Protein AF-A0A9Q0MLJ5-F1 (afdb_monomer)

InterPro domains:
  IPR002893 Zinc finger, MYND-type [PF01753] (24-61)
  IPR046341 SET domain superfamily [G3DSA:2.170.270.10] (2-22)
  IPR052097 SET and MYND domain-containing protein [PTHR46165] (1-197)

pLDDT: mean 87.83, std 10.35, range [29.62, 96.88]

Organism: NCBI:txid35572

Sequence (209 aa):
TVLAFEEPYVFVLANYLTWDTTHCHFCSEKISGGVPCTGCSFAMYCDEKCRYEAATNHSFEHNMLPYHHCHESAIKDLISLRIIIKAGPQFLFNLFQRQKHLIDGNATSDIFFNPNEDTIFGLNESGVYDSKSYLPIYHLISHARQIPLKEAVSNVFRAVVLTCLLRETSKFFDSLKAQYSSDYPQDEFEDFMVSLISKNNLKNESGIT

Radius of gyration: 18.09 Å; Cα contacts (8 Å, |Δi|>4): 236; chains: 1; bounding box: 46×43×48 Å

Foldseek 3Di:
DDPDDADALDDADPCLLVQPPQAARQPRDGDPHFDDAPLARRGTHNDPVSNVVCCQQCQLCRQVSVVCNVDVDDVLLVRLSSLVSLCALVNLVVVLVVVVCVVVVVDPADLQPHHDPPDDFQADPVRDHDNNHCRNVSRQDFPVVPDDPVVLVVLLVSLLVSLVCSVPPGCRVVVVCVVCPPPPPPVSSSVSSSVSSSVSSRNPPPPDD

Structure (mmCIF, N/CA/C/O backbone):
data_AF-A0A9Q0MLJ5-F1
#
_entry.id   AF-A0A9Q0MLJ5-F1
#
loop_
_atom_site.group_PDB
_atom_site.id
_atom_site.type_symbol
_atom_site.label_atom_id
_atom_site.label_alt_id
_atom_site.label_comp_id
_atom_site.label_asym_id
_atom_site.label_entity_id
_atom_site.label_seq_id
_atom_site.pdbx_PDB_ins_code
_atom_site.Cartn_x
_atom_site.Cartn_y
_atom_site.Cartn_z
_atom_site.occupancy
_atom_site.B_iso_or_equiv
_atom_site.auth_seq_id
_atom_site.auth_comp_id
_atom_site.auth_asym_id
_atom_site.auth_atom_id
_atom_site.pdbx_PDB_model_num
ATOM 1 N N . THR A 1 1 ? -17.348 -28.341 -6.152 1.00 85.56 1 THR A N 1
ATOM 2 C CA . THR A 1 1 ? -15.885 -28.416 -6.324 1.00 85.56 1 THR A CA 1
ATOM 3 C C . THR A 1 1 ? -15.319 -27.027 -6.193 1.00 85.56 1 THR A C 1
ATOM 5 O O . THR A 1 1 ? -15.825 -26.137 -6.862 1.00 85.56 1 THR A O 1
ATOM 8 N N . VAL A 1 2 ? -14.346 -26.823 -5.305 1.00 87.75 2 VAL A N 1
ATOM 9 C CA . VAL A 1 2 ? -13.608 -25.553 -5.228 1.00 87.75 2 VAL A CA 1
ATOM 10 C C . VAL A 1 2 ? -12.627 -25.521 -6.399 1.00 87.75 2 VAL A C 1
ATOM 12 O O . VAL A 1 2 ? -11.877 -26.478 -6.572 1.00 87.75 2 VAL A O 1
ATOM 15 N N . LEU A 1 3 ? -12.693 -24.475 -7.229 1.00 91.25 3 LEU A N 1
ATOM 16 C CA . LEU A 1 3 ? -11.854 -24.330 -8.428 1.00 91.25 3 LEU A CA 1
ATOM 17 C C . LEU A 1 3 ? -10.533 -23.612 -8.127 1.00 91.25 3 LEU A C 1
ATOM 19 O O . LEU A 1 3 ? -9.504 -23.966 -8.691 1.00 91.25 3 LEU A O 1
ATOM 23 N N . ALA A 1 4 ? -10.568 -22.632 -7.225 1.00 86.94 4 ALA A N 1
ATOM 24 C CA . ALA A 1 4 ? -9.410 -21.899 -6.734 1.00 86.94 4 ALA A CA 1
ATOM 25 C C . ALA A 1 4 ? -9.708 -21.353 -5.329 1.00 86.94 4 ALA A C 1
ATOM 27 O O . ALA A 1 4 ? -10.866 -21.089 -4.994 1.00 86.94 4 ALA A O 1
ATOM 28 N N . PHE A 1 5 ? -8.663 -21.197 -4.522 1.00 89.62 5 PHE A N 1
ATOM 29 C CA . PHE A 1 5 ? -8.691 -20.519 -3.230 1.00 89.62 5 PHE A CA 1
ATOM 30 C C . PHE A 1 5 ? -7.486 -19.585 -3.175 1.00 89.62 5 PHE A C 1
ATOM 32 O O . PHE A 1 5 ? -6.376 -20.008 -3.496 1.00 89.62 5 PHE A O 1
ATOM 39 N N . GLU A 1 6 ? -7.709 -18.336 -2.783 1.00 89.50 6 GLU A N 1
ATOM 40 C CA . GLU A 1 6 ? -6.671 -17.313 -2.728 1.00 89.50 6 GLU A CA 1
ATOM 41 C C . GLU A 1 6 ? -6.822 -16.492 -1.446 1.00 89.50 6 GLU A C 1
ATOM 43 O O . GLU A 1 6 ? -7.919 -16.052 -1.100 1.00 89.50 6 GLU A O 1
ATOM 48 N N . GLU A 1 7 ? -5.711 -16.292 -0.739 1.00 89.62 7 GLU A N 1
ATOM 49 C CA . GLU A 1 7 ? -5.643 -15.336 0.365 1.00 89.62 7 GLU A CA 1
ATOM 50 C C . GLU A 1 7 ? -5.460 -13.921 -0.195 1.00 89.62 7 GLU A C 1
ATOM 52 O O . GLU A 1 7 ? -4.610 -13.727 -1.069 1.00 89.62 7 GLU A O 1
ATOM 57 N N . PRO A 1 8 ? -6.191 -12.915 0.317 1.00 91.44 8 PRO A N 1
ATOM 58 C CA . PRO A 1 8 ? -6.070 -11.557 -0.186 1.00 91.44 8 PRO A CA 1
ATOM 59 C C . PRO A 1 8 ? -4.659 -11.012 0.051 1.00 91.44 8 PRO A C 1
ATOM 61 O O . PRO A 1 8 ? -4.127 -11.084 1.164 1.00 91.44 8 PRO A O 1
ATOM 64 N N . TYR A 1 9 ? -4.075 -10.382 -0.975 1.00 93.00 9 TYR A N 1
ATOM 65 C CA . TYR A 1 9 ? -2.802 -9.682 -0.805 1.00 93.00 9 TYR A CA 1
ATOM 66 C C . TYR A 1 9 ? -2.925 -8.610 0.279 1.00 93.00 9 TYR A C 1
ATOM 68 O O . TYR A 1 9 ? -2.114 -8.567 1.195 1.00 93.00 9 TYR A O 1
ATOM 76 N N . VAL A 1 10 ? -3.978 -7.798 0.264 1.00 92.62 10 VAL A N 1
ATOM 77 C CA . VAL A 1 10 ? -4.336 -6.923 1.387 1.00 92.62 10 VAL A CA 1
ATOM 78 C C . VAL A 1 10 ? -5.842 -6.917 1.576 1.00 92.62 10 VAL A C 1
ATOM 80 O O . VAL A 1 10 ? -6.592 -7.175 0.638 1.00 92.62 10 VAL A O 1
ATOM 83 N N . PHE A 1 11 ? -6.288 -6.563 2.775 1.00 90.50 11 PHE A N 1
ATOM 84 C CA . PHE A 1 11 ? -7.690 -6.286 3.044 1.00 90.50 11 PHE A CA 1
ATOM 85 C C . PHE A 1 11 ? -7.817 -5.088 3.995 1.00 90.50 11 PHE A C 1
ATOM 87 O O . PHE A 1 11 ? -6.876 -4.698 4.699 1.00 90.50 11 PHE A O 1
ATOM 94 N N . VAL A 1 12 ? -9.000 -4.484 3.996 1.00 89.00 12 VAL A N 1
ATOM 95 C CA . VAL A 1 12 ? -9.388 -3.385 4.881 1.00 89.00 12 VAL A CA 1
ATOM 96 C C . VAL A 1 12 ? -10.810 -3.667 5.344 1.00 89.00 12 VAL A C 1
ATOM 98 O O . VAL A 1 12 ? -11.660 -4.026 4.531 1.00 89.00 12 VAL A O 1
ATOM 101 N N . LEU A 1 13 ? -11.075 -3.519 6.642 1.00 89.00 13 LEU A N 1
ATOM 102 C CA . LEU A 1 13 ? -12.435 -3.624 7.162 1.00 89.00 13 LEU A CA 1
ATOM 103 C C . LEU A 1 13 ? -13.260 -2.433 6.667 1.00 89.00 13 LEU A C 1
ATOM 105 O O . LEU A 1 13 ? -12.792 -1.297 6.706 1.00 89.00 13 LEU A O 1
ATOM 109 N N . ALA A 1 14 ? -14.498 -2.671 6.236 1.00 83.81 14 ALA A N 1
ATOM 110 C CA . ALA A 1 14 ? -15.350 -1.610 5.691 1.00 83.81 14 ALA A CA 1
ATOM 111 C C . ALA A 1 14 ? -15.537 -0.440 6.677 1.00 83.81 14 ALA A C 1
ATOM 113 O O . ALA A 1 14 ? -15.518 0.721 6.281 1.00 83.81 14 ALA A O 1
ATOM 114 N N . ASN A 1 15 ? -15.630 -0.754 7.971 1.00 80.75 15 ASN A N 1
ATOM 115 C CA . ASN A 1 15 ? -15.800 0.217 9.051 1.00 80.75 15 ASN A CA 1
ATOM 116 C C . ASN A 1 15 ? -14.476 0.618 9.716 1.00 80.75 15 ASN A C 1
ATOM 118 O O . ASN A 1 15 ? -14.461 1.110 10.842 1.00 80.75 15 ASN A O 1
ATOM 122 N N . TYR A 1 16 ? -13.338 0.397 9.054 1.00 79.62 16 TYR A N 1
ATOM 123 C CA . TYR A 1 16 ? -12.039 0.640 9.675 1.00 79.62 16 TYR A CA 1
ATOM 124 C C . TYR A 1 16 ? -11.866 2.093 10.129 1.00 79.62 16 TYR A C 1
ATOM 126 O O . TYR A 1 16 ? -11.435 2.367 11.247 1.00 79.62 16 TYR A O 1
ATOM 134 N N . LEU A 1 17 ? -12.282 3.033 9.281 1.00 78.44 17 LEU A N 1
ATOM 135 C CA . LEU A 1 17 ? -12.219 4.464 9.569 1.00 78.44 17 LEU A CA 1
ATOM 136 C C . LEU A 1 17 ? -13.375 4.944 10.458 1.00 78.44 17 LEU A C 1
ATOM 138 O O . LEU A 1 17 ? -13.408 6.112 10.819 1.00 78.44 17 LEU A O 1
ATOM 142 N N . THR A 1 18 ? -14.304 4.068 10.842 1.00 79.75 18 THR A N 1
ATOM 143 C CA . THR A 1 18 ? -15.424 4.364 11.750 1.00 79.75 18 THR A CA 1
ATOM 144 C C . THR A 1 18 ? -15.334 3.562 13.052 1.00 79.75 18 THR A C 1
ATOM 146 O O . THR A 1 18 ? -16.345 3.346 13.717 1.00 79.75 18 THR A O 1
ATOM 149 N N . TRP A 1 19 ? -14.111 3.172 13.437 1.00 76.75 19 TRP A N 1
ATOM 150 C CA . TRP A 1 19 ? -13.795 2.399 14.643 1.00 76.75 19 TRP A CA 1
ATOM 151 C C . TRP A 1 19 ? -14.474 1.027 14.693 1.00 76.75 19 TRP A C 1
ATOM 153 O O . TRP A 1 19 ? -15.205 0.708 15.636 1.00 76.75 19 TRP A O 1
ATOM 163 N N . ASP A 1 20 ? -14.196 0.176 13.703 1.00 83.69 20 ASP A N 1
ATOM 164 C CA . ASP A 1 20 ? -14.528 -1.244 13.821 1.00 83.69 20 ASP A CA 1
ATOM 165 C C . ASP A 1 20 ? -13.852 -1.825 15.076 1.00 83.69 20 ASP A C 1
ATOM 167 O O . ASP A 1 20 ? -12.639 -1.776 15.246 1.00 83.69 20 ASP A O 1
ATOM 171 N N . THR A 1 21 ? -14.655 -2.354 15.990 1.00 87.88 21 THR A N 1
ATOM 172 C CA . THR A 1 21 ? -14.194 -3.052 17.203 1.00 87.88 21 THR A CA 1
ATOM 173 C C . THR A 1 21 ? -14.690 -4.496 17.238 1.00 87.88 21 THR A C 1
ATOM 175 O O . THR A 1 21 ? -14.508 -5.206 18.223 1.00 87.88 21 THR A O 1
ATOM 178 N N . THR A 1 22 ? -15.321 -4.933 16.149 1.00 92.50 22 THR A N 1
ATOM 179 C CA . THR A 1 22 ? -16.007 -6.219 16.014 1.00 92.50 22 THR A CA 1
ATOM 180 C C . THR A 1 22 ? -15.194 -7.245 15.241 1.00 92.50 22 THR A C 1
ATOM 182 O O . THR A 1 22 ? -15.494 -8.435 15.338 1.00 92.50 22 THR A O 1
ATOM 185 N N . HIS A 1 23 ? -14.154 -6.817 14.517 1.00 95.06 23 HIS A N 1
ATOM 186 C CA . HIS A 1 23 ? -13.243 -7.704 13.797 1.00 95.06 23 HIS A CA 1
ATOM 187 C C . HIS A 1 23 ? -11.771 -7.410 14.106 1.00 95.06 23 HIS A C 1
ATOM 189 O O . HIS A 1 23 ? -11.365 -6.283 14.398 1.00 95.06 23 HIS A O 1
ATOM 195 N N . CYS A 1 24 ? -10.949 -8.450 14.009 1.00 95.06 24 CYS A N 1
ATOM 196 C CA . CYS A 1 24 ? -9.503 -8.336 14.069 1.00 95.06 24 CYS A CA 1
ATOM 197 C C . CYS A 1 24 ? -8.971 -7.627 12.816 1.00 95.06 24 CYS A C 1
ATOM 199 O O . CYS A 1 24 ? -9.237 -8.037 11.689 1.00 95.06 24 CYS A O 1
ATOM 201 N N . HIS A 1 25 ? -8.130 -6.615 13.004 1.00 93.19 25 HIS A N 1
ATOM 202 C CA . HIS A 1 25 ? -7.564 -5.815 11.914 1.00 93.19 25 HIS A CA 1
ATOM 203 C C . HIS A 1 25 ? -6.434 -6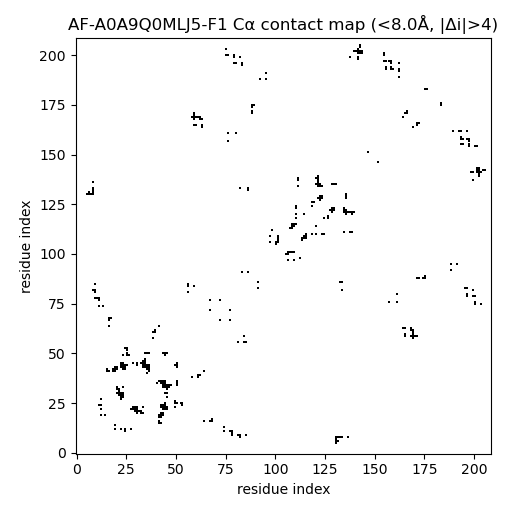.514 11.151 1.00 93.19 25 HIS A C 1
ATOM 205 O O . HIS A 1 25 ? -5.929 -5.968 10.172 1.00 93.19 25 HIS A O 1
ATOM 211 N N . PHE A 1 26 ? -6.050 -7.713 11.594 1.00 94.12 26 PHE A N 1
ATOM 212 C CA . PHE A 1 26 ? -5.019 -8.536 10.972 1.00 94.12 26 PHE A CA 1
ATOM 213 C C . PHE A 1 26 ? -5.561 -9.796 10.286 1.00 94.12 26 PHE A C 1
ATOM 215 O O . PHE A 1 26 ? -5.125 -10.106 9.183 1.00 94.12 26 PHE A O 1
ATOM 222 N N . CYS A 1 27 ? -6.531 -10.495 10.884 1.00 93.50 27 CYS A N 1
ATOM 223 C CA . CYS A 1 27 ? -7.096 -11.726 10.311 1.00 93.50 27 CYS A CA 1
ATOM 224 C C . CYS A 1 27 ? -8.570 -11.611 9.889 1.00 93.50 27 CYS A C 1
ATOM 226 O O . CYS A 1 27 ? -9.115 -12.563 9.344 1.00 93.50 27 CYS A O 1
ATOM 228 N N . SER A 1 28 ? -9.226 -10.468 10.124 1.00 93.62 28 SER A N 1
ATOM 229 C CA . SER A 1 28 ? -10.664 -10.241 9.879 1.00 93.62 28 SER A CA 1
ATOM 230 C C . SER A 1 28 ? -11.636 -11.118 10.674 1.00 93.62 28 SER A C 1
ATOM 232 O O . SER A 1 28 ? -12.845 -10.997 10.485 1.00 93.62 28 SER A O 1
ATOM 234 N N . GLU A 1 29 ? -11.169 -11.986 11.574 1.00 94.69 29 GLU A N 1
ATOM 235 C CA . GLU A 1 29 ? -12.073 -12.778 12.408 1.00 94.69 29 GLU A CA 1
ATOM 236 C C . GLU A 1 29 ? -12.870 -11.896 13.369 1.00 94.69 29 GLU A C 1
ATOM 238 O O . GLU A 1 29 ? -12.383 -10.870 13.851 1.00 94.69 29 GLU A O 1
ATOM 243 N N . LYS A 1 30 ? -14.105 -12.311 13.662 1.00 95.06 30 LYS A N 1
ATOM 244 C CA . LYS A 1 30 ? -14.959 -11.635 14.640 1.00 95.06 30 LYS A CA 1
ATOM 245 C C . LYS A 1 30 ? -14.356 -11.733 16.034 1.00 95.06 30 LYS A C 1
ATOM 247 O O . LYS A 1 30 ? -13.918 -12.799 16.454 1.00 95.06 30 LYS A O 1
ATOM 252 N N . ILE A 1 31 ? -14.424 -10.636 16.772 1.00 94.75 31 ILE A N 1
ATOM 253 C CA . ILE A 1 31 ? -13.946 -10.534 18.147 1.00 94.75 31 ILE A CA 1
ATOM 254 C C . ILE A 1 31 ? -15.063 -10.005 19.050 1.00 94.75 31 ILE A C 1
ATOM 256 O O . ILE A 1 31 ? -15.884 -9.187 18.643 1.00 94.75 31 ILE A O 1
ATOM 260 N N . SER A 1 32 ? -15.108 -10.487 20.292 1.00 88.88 32 SER A N 1
ATOM 261 C CA . SER A 1 32 ? -16.009 -9.966 21.342 1.00 88.88 32 SER A CA 1
ATOM 262 C C . SER A 1 32 ? -15.282 -9.073 22.355 1.00 88.88 32 SER A C 1
ATOM 264 O O . SER A 1 32 ? -15.903 -8.462 23.217 1.00 88.88 32 SER A O 1
ATOM 266 N N . GLY A 1 33 ? -13.959 -9.010 22.236 1.00 87.00 33 GLY A N 1
ATOM 267 C CA . GLY A 1 33 ? -13.026 -8.205 23.007 1.00 87.00 33 GLY A CA 1
ATOM 268 C C . GLY A 1 33 ? -11.638 -8.477 22.439 1.00 87.00 33 GLY A C 1
ATOM 269 O O . GLY A 1 33 ? -11.322 -9.629 22.144 1.00 87.00 33 GLY A O 1
ATOM 270 N N . GLY A 1 34 ? -10.851 -7.431 22.209 1.00 92.50 34 GLY A N 1
ATOM 271 C CA . GLY A 1 34 ? -9.564 -7.550 21.533 1.00 92.50 34 GLY A CA 1
ATOM 272 C C . GLY A 1 34 ? -8.452 -6.784 22.228 1.00 92.50 34 GLY A C 1
ATOM 273 O O . GLY A 1 34 ? -8.679 -5.976 23.129 1.00 92.50 34 GLY A O 1
ATOM 274 N N . VAL A 1 35 ? -7.231 -7.043 21.780 1.00 95.50 35 VAL A N 1
ATOM 275 C CA . VAL A 1 35 ? -6.043 -6.308 22.201 1.00 95.50 35 VAL A CA 1
ATOM 276 C C . VAL A 1 35 ? -5.904 -5.077 21.298 1.00 95.50 35 VAL A C 1
ATOM 278 O O . VAL A 1 35 ? -5.816 -5.236 20.077 1.00 95.50 35 VAL A O 1
ATOM 281 N N . PRO A 1 36 ? -5.893 -3.845 21.840 1.00 94.94 36 PRO A N 1
ATOM 282 C CA . PRO A 1 36 ? -5.709 -2.649 21.030 1.00 94.94 36 PRO A CA 1
ATOM 283 C C . PRO A 1 36 ? -4.276 -2.546 20.504 1.00 94.94 36 PRO A C 1
ATOM 285 O O . PRO A 1 36 ? -3.316 -3.049 21.108 1.00 94.94 36 PRO A O 1
ATOM 288 N N . CYS A 1 37 ? -4.125 -1.828 19.393 1.00 94.56 37 CYS A N 1
ATOM 289 C CA . CYS A 1 37 ? -2.826 -1.312 18.991 1.00 94.56 37 CYS A CA 1
ATOM 290 C C . CYS A 1 37 ? -2.235 -0.426 20.099 1.00 94.56 37 CYS A C 1
ATOM 292 O O . CYS A 1 37 ? -2.942 0.345 20.744 1.00 94.56 37 CYS A O 1
ATOM 294 N N . THR A 1 38 ? -0.923 -0.508 20.313 1.00 93.25 38 THR A N 1
ATOM 295 C CA . THR A 1 38 ? -0.225 0.349 21.284 1.00 93.25 38 THR A CA 1
ATOM 296 C C . THR A 1 38 ? 0.133 1.725 20.724 1.00 93.25 38 THR A C 1
ATOM 298 O O . THR A 1 38 ? 0.459 2.621 21.496 1.00 93.25 38 THR A O 1
ATOM 301 N N . GLY A 1 39 ? 0.090 1.896 19.397 1.00 91.12 39 GLY A N 1
ATOM 302 C CA . GLY A 1 39 ? 0.478 3.129 18.708 1.00 91.12 39 GLY A CA 1
ATOM 303 C C . GLY A 1 39 ? -0.676 3.943 18.119 1.00 91.12 39 GLY A C 1
ATOM 304 O O . GLY A 1 39 ? -0.444 5.072 17.700 1.00 91.12 39 GLY A O 1
ATOM 305 N N . CYS A 1 40 ? -1.904 3.412 18.073 1.00 90.69 40 CYS A N 1
ATOM 306 C CA . CYS A 1 40 ? -3.077 4.154 17.604 1.00 90.69 40 CYS A CA 1
ATOM 307 C C . CYS A 1 40 ? -4.385 3.633 18.226 1.00 90.69 40 CYS A C 1
ATOM 309 O O . CYS A 1 40 ? -4.430 2.533 18.772 1.00 90.69 40 CYS A O 1
ATOM 311 N N . SER A 1 41 ? -5.466 4.407 18.102 1.00 88.50 41 SER A N 1
ATOM 312 C CA . SER A 1 41 ? -6.814 4.044 18.570 1.00 88.50 41 SER A CA 1
ATOM 313 C C . SER A 1 41 ? -7.691 3.363 17.508 1.00 88.50 41 SER A C 1
ATOM 315 O O . SER A 1 41 ? -8.850 3.061 17.779 1.00 88.50 41 SER A O 1
ATOM 317 N N . PHE A 1 42 ? -7.166 3.131 16.301 1.00 88.75 42 PHE A N 1
ATOM 318 C CA . PHE A 1 42 ? -7.950 2.684 15.141 1.00 88.75 42 PHE A CA 1
ATOM 319 C C . PHE A 1 42 ? -7.942 1.174 14.910 1.00 88.75 42 PHE A C 1
ATOM 321 O O . PHE A 1 42 ? -8.728 0.693 14.105 1.00 88.75 42 PHE A O 1
ATOM 328 N N . ALA A 1 43 ? -7.055 0.420 15.562 1.00 92.25 43 ALA A N 1
ATOM 329 C CA . ALA A 1 43 ? -6.909 -1.008 15.300 1.00 92.25 43 ALA A CA 1
ATOM 330 C C . ALA A 1 43 ? -7.041 -1.854 16.566 1.00 92.25 43 ALA A C 1
ATOM 332 O O . ALA A 1 43 ? -6.479 -1.549 17.622 1.00 92.25 43 ALA A O 1
ATOM 333 N N . MET A 1 44 ? -7.754 -2.965 16.405 1.00 94.94 44 MET A N 1
ATOM 334 C CA . MET A 1 44 ? -7.990 -3.984 17.417 1.00 94.94 44 MET A CA 1
ATOM 335 C C . MET A 1 44 ? -7.695 -5.377 16.862 1.00 94.94 44 MET A C 1
ATOM 337 O O . MET A 1 44 ? -8.012 -5.675 15.709 1.00 94.94 44 MET A O 1
ATOM 341 N N . TYR A 1 45 ? -7.102 -6.236 17.681 1.00 96.06 45 TYR A N 1
ATOM 342 C CA . TYR A 1 45 ? -6.649 -7.567 17.283 1.00 96.06 45 TYR A CA 1
ATOM 343 C C . TYR A 1 45 ? -7.264 -8.641 18.177 1.00 96.06 45 TYR A C 1
ATOM 345 O O . TYR A 1 45 ? -7.604 -8.363 19.325 1.00 96.06 45 TYR A O 1
ATOM 353 N N . CYS A 1 46 ? -7.407 -9.869 17.675 1.00 96.88 46 CYS A N 1
ATOM 354 C CA . CYS A 1 46 ? -7.916 -10.977 18.488 1.00 96.88 46 CYS A CA 1
ATOM 355 C C . CYS A 1 46 ? -6.955 -11.353 19.626 1.00 96.88 46 CYS A C 1
ATOM 357 O O . CYS A 1 46 ? -7.404 -11.725 20.705 1.00 96.88 46 CYS A O 1
ATOM 359 N N . ASP A 1 47 ? -5.645 -11.212 19.407 1.00 96.38 47 ASP A N 1
ATOM 360 C CA . ASP A 1 47 ? -4.606 -11.530 20.379 1.00 96.38 47 ASP A CA 1
ATOM 361 C C . ASP A 1 47 ? -3.302 -10.744 20.127 1.00 96.38 47 ASP A C 1
ATOM 363 O O . ASP A 1 47 ? -3.168 -9.952 19.187 1.00 96.38 47 ASP A O 1
ATOM 367 N N . GLU A 1 48 ? -2.324 -10.975 21.004 1.00 96.81 48 GLU A N 1
ATOM 368 C CA . GLU A 1 48 ? -0.980 -10.397 20.938 1.00 96.81 48 GLU A CA 1
ATOM 369 C C . GLU A 1 48 ? -0.194 -10.806 19.687 1.00 96.81 48 GLU A C 1
ATOM 371 O O . GLU A 1 48 ? 0.604 -10.020 19.173 1.00 96.81 48 GLU A O 1
ATOM 376 N N . LYS A 1 49 ? -0.436 -12.013 19.163 1.00 96.88 49 LYS A N 1
ATOM 377 C CA . LYS A 1 49 ? 0.237 -12.513 17.962 1.00 96.88 49 LYS A CA 1
ATOM 378 C C . LYS A 1 49 ? -0.201 -11.706 16.743 1.00 96.88 49 LYS A C 1
ATOM 380 O O . LYS A 1 49 ? 0.648 -11.173 16.036 1.00 96.88 49 LYS A O 1
ATOM 385 N N . CYS A 1 50 ? -1.507 -11.546 16.542 1.00 96.50 50 CYS A N 1
ATOM 386 C CA . CYS A 1 50 ? -2.058 -10.739 15.456 1.00 96.50 50 CYS A CA 1
ATOM 387 C C . CYS A 1 50 ? -1.621 -9.276 15.554 1.00 96.50 50 CYS A C 1
ATOM 389 O O . CYS A 1 50 ? -1.313 -8.659 14.536 1.00 96.50 50 CYS A O 1
ATOM 391 N N . ARG A 1 51 ? -1.538 -8.721 16.771 1.00 96.25 51 ARG A N 1
ATOM 392 C CA . ARG A 1 51 ? -1.001 -7.370 16.981 1.00 96.25 51 ARG A CA 1
ATOM 393 C C . ARG A 1 51 ? 0.460 -7.264 16.545 1.00 96.25 51 ARG A C 1
ATOM 395 O O . ARG A 1 51 ? 0.824 -6.299 15.877 1.00 96.25 51 ARG A O 1
ATOM 402 N N . TYR A 1 52 ? 1.289 -8.232 16.931 1.00 95.81 52 TYR A N 1
ATOM 403 C CA . TYR A 1 52 ? 2.707 -8.254 16.584 1.00 95.81 52 TY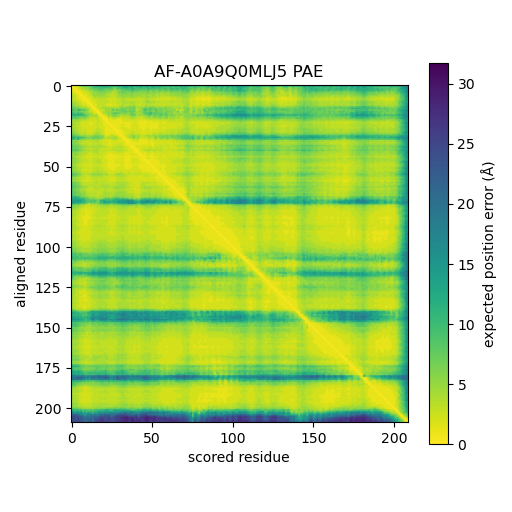R A CA 1
ATOM 404 C C . TYR A 1 52 ? 2.926 -8.428 15.076 1.00 95.81 52 TYR A C 1
ATOM 406 O O . TYR A 1 52 ? 3.687 -7.670 14.481 1.00 95.81 52 TYR A O 1
ATOM 414 N N . GLU A 1 53 ? 2.215 -9.364 14.443 1.00 94.25 53 GLU A N 1
ATOM 415 C CA . GLU A 1 53 ? 2.308 -9.606 12.997 1.00 94.25 53 GLU A CA 1
ATOM 416 C C . GLU A 1 53 ? 1.806 -8.407 12.178 1.00 94.25 53 GLU A C 1
ATOM 418 O O . GLU A 1 53 ? 2.384 -8.071 11.144 1.00 94.25 53 GLU A O 1
ATOM 423 N N . ALA A 1 54 ? 0.782 -7.696 12.661 1.00 93.38 54 ALA A N 1
ATOM 424 C CA . ALA A 1 54 ? 0.315 -6.468 12.026 1.00 93.38 54 ALA A CA 1
ATOM 425 C C . ALA A 1 54 ? 1.299 -5.298 12.169 1.00 93.38 54 ALA A C 1
ATOM 427 O O . ALA A 1 54 ? 1.329 -4.427 11.298 1.00 93.38 54 ALA A O 1
ATOM 428 N N . ALA A 1 55 ? 2.094 -5.254 13.245 1.00 91.94 55 ALA A N 1
ATOM 429 C CA . ALA A 1 55 ? 2.894 -4.086 13.614 1.00 91.94 55 ALA A CA 1
ATOM 430 C C . ALA A 1 55 ? 3.883 -3.656 12.523 1.00 91.94 55 ALA A C 1
ATOM 432 O O . ALA A 1 55 ? 4.086 -2.457 12.330 1.00 91.94 55 ALA A O 1
ATOM 433 N N . THR A 1 56 ? 4.460 -4.602 11.775 1.00 88.50 56 THR A N 1
ATOM 434 C CA . THR A 1 56 ? 5.408 -4.303 10.691 1.00 88.50 56 THR A CA 1
ATOM 435 C C . THR A 1 56 ? 4.802 -3.385 9.634 1.00 88.50 56 THR A C 1
ATOM 437 O O . THR A 1 56 ? 5.462 -2.450 9.199 1.00 88.50 56 THR A O 1
ATOM 440 N N . ASN A 1 57 ? 3.538 -3.604 9.272 1.00 90.88 57 ASN A N 1
ATOM 441 C CA . ASN A 1 57 ? 2.861 -2.824 8.237 1.00 90.88 57 ASN A CA 1
ATOM 442 C C . ASN A 1 57 ? 2.046 -1.680 8.847 1.00 90.88 57 ASN A C 1
ATOM 444 O O . ASN A 1 57 ? 2.165 -0.527 8.443 1.00 90.88 57 ASN A O 1
ATOM 448 N N . HIS A 1 58 ? 1.256 -1.977 9.876 1.00 92.81 58 HIS A N 1
ATOM 449 C CA . HIS A 1 58 ? 0.345 -1.015 10.487 1.00 92.81 58 HIS A CA 1
ATOM 450 C C . HIS A 1 58 ? 1.069 0.149 11.184 1.00 92.81 58 HIS A C 1
ATOM 452 O O . HIS A 1 58 ? 0.522 1.247 11.267 1.00 92.81 58 HIS A O 1
ATOM 458 N N . SER A 1 59 ? 2.320 -0.036 11.627 1.00 93.88 59 SER A N 1
ATOM 459 C CA . SER A 1 59 ? 3.100 1.059 12.221 1.00 93.88 59 SER A CA 1
ATOM 460 C C . SER A 1 59 ? 3.375 2.214 11.259 1.00 93.88 59 SER A C 1
ATOM 462 O O . SER A 1 59 ? 3.482 3.356 11.711 1.00 93.88 59 SER A O 1
ATOM 464 N N . PHE A 1 60 ? 3.421 1.954 9.948 1.00 93.81 60 PHE A N 1
ATOM 465 C CA . PHE A 1 60 ? 3.514 3.010 8.943 1.00 93.81 60 PHE A CA 1
ATOM 466 C C . PHE A 1 60 ? 2.213 3.810 8.817 1.00 93.81 60 PHE A C 1
ATOM 468 O O . PHE A 1 60 ? 2.251 4.946 8.360 1.00 93.81 60 PHE A O 1
ATOM 475 N N . GLU A 1 61 ? 1.082 3.255 9.266 1.00 91.38 61 GLU A N 1
ATOM 476 C CA . GLU A 1 61 ? -0.241 3.870 9.154 1.00 91.38 61 GLU A CA 1
ATOM 477 C C . GLU A 1 61 ? -0.634 4.716 10.376 1.00 91.38 61 GLU A C 1
ATOM 479 O O . GLU A 1 61 ? -1.494 5.585 10.270 1.00 91.38 61 GLU A O 1
ATOM 484 N N . HIS A 1 62 ? -0.026 4.506 11.548 1.00 90.88 62 HIS A N 1
ATOM 485 C CA . HIS A 1 62 ? -0.518 5.075 12.816 1.00 90.88 62 HIS A CA 1
ATOM 486 C C . HIS A 1 62 ? -0.873 6.568 12.753 1.00 90.88 62 HIS A C 1
ATOM 488 O O . HIS A 1 62 ? -1.956 6.968 13.179 1.00 90.88 62 HIS A O 1
ATOM 494 N N . ASN A 1 63 ? 0.025 7.380 12.198 1.00 90.12 63 ASN A N 1
ATOM 495 C CA . ASN A 1 63 ? -0.111 8.834 12.184 1.00 90.12 63 ASN A CA 1
ATOM 496 C C . ASN A 1 63 ? -0.942 9.359 11.001 1.00 90.12 63 ASN A C 1
ATOM 498 O O . ASN A 1 63 ? -1.397 10.499 11.043 1.00 90.12 63 ASN A O 1
ATOM 502 N N . MET A 1 64 ? -1.176 8.544 9.969 1.00 88.31 64 MET A N 1
ATOM 503 C CA . MET A 1 64 ? -2.014 8.909 8.816 1.00 88.31 64 MET A CA 1
ATOM 504 C C . MET A 1 64 ? -3.489 8.537 9.019 1.00 88.31 64 MET A C 1
ATOM 506 O O . MET A 1 64 ? -4.362 9.159 8.419 1.00 88.31 64 MET A O 1
ATOM 510 N N . LEU A 1 65 ? -3.802 7.563 9.881 1.00 88.56 65 LEU A N 1
ATOM 511 C CA . LEU A 1 65 ? -5.183 7.121 10.120 1.00 88.56 65 LEU A CA 1
ATOM 512 C C . LEU A 1 65 ? -6.127 8.238 10.596 1.00 88.56 65 LEU A C 1
ATOM 514 O O . LEU A 1 65 ? -7.240 8.299 10.075 1.00 88.56 65 LEU A O 1
ATOM 518 N N . PRO A 1 66 ? -5.719 9.176 11.478 1.00 87.38 66 PRO A N 1
ATOM 519 C CA . PRO A 1 66 ? -6.544 10.342 11.791 1.00 87.38 66 PRO A CA 1
ATOM 520 C C . PRO A 1 66 ? -6.902 11.184 10.559 1.00 87.38 66 PRO A C 1
ATOM 522 O O . PRO A 1 66 ? -8.024 11.669 10.459 1.00 87.38 66 PRO A O 1
ATOM 525 N N . TYR A 1 67 ? -5.985 11.333 9.596 1.00 85.12 67 TYR A N 1
ATOM 526 C CA . TYR A 1 67 ? -6.260 12.067 8.357 1.00 85.12 67 TYR A CA 1
ATOM 527 C C . TYR A 1 67 ? -7.289 11.333 7.500 1.00 85.12 67 TYR A C 1
ATOM 529 O O . TYR A 1 67 ? -8.230 11.956 7.017 1.00 85.12 67 TYR A O 1
ATOM 537 N N . HIS A 1 68 ? -7.151 10.014 7.359 1.00 83.62 68 HIS A N 1
ATOM 538 C CA . HIS A 1 68 ? -8.139 9.193 6.658 1.00 83.62 68 HIS A CA 1
ATOM 539 C C . HIS A 1 68 ? -9.499 9.156 7.363 1.00 83.62 68 HIS A C 1
ATOM 541 O O . HIS A 1 68 ? -10.507 8.963 6.702 1.00 83.62 68 HIS A O 1
ATOM 547 N N . HIS A 1 69 ? -9.543 9.330 8.683 1.00 84.00 69 HIS A N 1
ATOM 548 C CA . HIS A 1 69 ? -10.793 9.429 9.430 1.00 84.00 69 HIS A CA 1
ATOM 549 C C . HIS A 1 69 ? -11.482 10.788 9.230 1.00 84.00 69 HIS A C 1
ATOM 551 O O . HIS A 1 69 ? -12.689 10.850 9.012 1.00 84.00 69 HIS A O 1
ATOM 557 N N . CYS A 1 70 ? -10.720 11.883 9.307 1.00 81.44 70 CYS A N 1
ATOM 558 C CA . CYS A 1 70 ? -11.257 13.244 9.222 1.00 81.44 70 CYS A CA 1
ATOM 559 C C . CYS A 1 70 ? -11.617 13.670 7.794 1.00 81.44 70 CYS A C 1
ATOM 561 O O . CYS A 1 70 ? -12.484 14.522 7.599 1.00 81.44 70 CYS A O 1
ATOM 563 N N . HIS A 1 71 ? -10.932 13.118 6.798 1.00 73.31 71 HIS A N 1
ATOM 564 C CA . HIS A 1 71 ? -11.260 13.321 5.397 1.00 73.31 71 HIS A CA 1
ATOM 565 C C . HIS A 1 71 ? -12.032 12.112 4.904 1.00 73.31 71 HIS A C 1
ATOM 567 O O . HIS A 1 71 ? -11.658 10.992 5.218 1.00 73.31 71 HIS A O 1
ATOM 573 N N . GLU A 1 72 ? -13.066 12.320 4.092 1.00 64.75 72 GLU A N 1
ATOM 574 C CA . GLU A 1 72 ? -13.750 11.241 3.376 1.00 64.75 72 GLU A CA 1
ATOM 575 C C . GLU A 1 72 ? -12.799 10.662 2.310 1.00 64.75 72 GLU A C 1
ATOM 577 O O . GLU A 1 72 ? -12.909 10.894 1.106 1.00 64.75 72 GLU A O 1
ATOM 582 N N . SER A 1 73 ? -11.761 9.976 2.781 1.00 66.94 73 SER A N 1
ATOM 583 C CA . SER A 1 73 ? -10.850 9.202 1.971 1.00 66.94 73 SER A CA 1
ATOM 584 C C . SER A 1 73 ? -11.574 7.917 1.638 1.00 66.94 73 SER A C 1
ATOM 586 O O . SER A 1 73 ? -12.142 7.243 2.499 1.00 66.94 73 SER A O 1
ATOM 588 N N . ALA A 1 74 ? -11.593 7.594 0.354 1.00 74.25 74 ALA A N 1
ATOM 589 C CA . ALA A 1 74 ? -12.264 6.387 -0.064 1.00 74.25 74 ALA A CA 1
ATOM 590 C C . ALA A 1 74 ? -11.442 5.193 0.441 1.00 74.25 74 ALA A C 1
ATOM 592 O O . ALA A 1 74 ? -10.215 5.225 0.392 1.00 74.25 74 ALA A O 1
ATOM 593 N N . ILE A 1 75 ? -12.104 4.115 0.873 1.00 82.31 75 ILE A N 1
ATOM 594 C CA . ILE A 1 75 ? -11.442 2.864 1.295 1.00 82.31 75 ILE A CA 1
ATOM 595 C C . ILE A 1 75 ? -10.398 2.407 0.255 1.00 82.31 75 ILE A C 1
ATOM 597 O O . ILE A 1 75 ? -9.359 1.864 0.622 1.00 82.31 75 ILE A O 1
ATOM 601 N N . LYS A 1 76 ? -10.622 2.708 -1.035 1.00 83.75 76 LYS A N 1
ATOM 602 C CA . LYS A 1 76 ? -9.668 2.466 -2.130 1.00 83.75 76 LYS A CA 1
ATOM 603 C C . LYS A 1 76 ? -8.294 3.109 -1.914 1.00 83.75 76 LYS A C 1
ATOM 605 O O . LYS A 1 76 ? -7.295 2.469 -2.215 1.00 83.75 76 LYS A O 1
ATOM 610 N N . ASP A 1 77 ? -8.242 4.323 -1.373 1.00 88.06 77 ASP A N 1
ATOM 611 C CA . ASP A 1 77 ? -6.998 5.056 -1.126 1.00 88.06 77 ASP A CA 1
ATOM 612 C C . ASP A 1 77 ? -6.166 4.316 -0.069 1.00 88.06 77 ASP A C 1
ATOM 614 O O . ASP A 1 77 ? -4.963 4.108 -0.234 1.00 88.06 77 ASP A O 1
ATOM 618 N N . LEU A 1 78 ? -6.837 3.839 0.984 1.00 88.62 78 LEU A N 1
ATOM 619 C CA . LEU A 1 78 ? -6.211 3.057 2.042 1.00 88.62 78 LEU A CA 1
ATOM 620 C C . LEU A 1 78 ? -5.783 1.664 1.559 1.00 88.62 78 LEU A C 1
ATOM 622 O O . LEU A 1 78 ? -4.708 1.198 1.928 1.00 88.62 78 LEU A O 1
ATOM 626 N N . ILE A 1 79 ? -6.580 1.004 0.711 1.00 90.81 79 ILE A N 1
ATOM 627 C CA . ILE A 1 79 ? -6.190 -0.267 0.078 1.00 90.81 79 ILE A CA 1
ATOM 628 C C . ILE A 1 79 ? -4.922 -0.068 -0.756 1.00 90.81 79 ILE A C 1
ATOM 630 O O . ILE A 1 79 ? -3.962 -0.819 -0.597 1.00 90.81 79 ILE A O 1
ATOM 634 N N . SER A 1 80 ? -4.885 0.955 -1.611 1.00 91.94 80 SER A N 1
ATOM 635 C CA . SER A 1 80 ? -3.718 1.255 -2.446 1.00 91.94 80 SER A CA 1
ATOM 636 C C . SER A 1 80 ? -2.474 1.528 -1.616 1.00 91.94 80 SER A C 1
ATOM 638 O O . SER A 1 80 ? -1.396 1.040 -1.948 1.00 91.94 80 SER A O 1
ATOM 640 N N . LEU A 1 81 ? -2.624 2.257 -0.513 1.00 92.19 81 LEU A N 1
ATOM 641 C CA . LEU A 1 81 ? -1.533 2.512 0.413 1.00 92.19 81 LEU A CA 1
ATOM 642 C C . LEU A 1 81 ? -1.058 1.232 1.111 1.00 92.19 81 LEU A C 1
ATOM 644 O O . LEU A 1 81 ? 0.142 0.973 1.164 1.00 92.19 81 LEU A O 1
ATOM 648 N N . ARG A 1 82 ? -1.980 0.375 1.559 1.00 93.44 82 ARG A N 1
ATOM 649 C CA . ARG A 1 82 ? -1.661 -0.928 2.162 1.00 93.44 82 ARG A CA 1
ATOM 650 C C . ARG A 1 82 ? -0.938 -1.870 1.225 1.00 93.44 82 ARG A C 1
ATOM 652 O O . ARG A 1 82 ? -0.051 -2.587 1.676 1.00 93.44 82 ARG A O 1
ATOM 659 N N . ILE A 1 83 ? -1.292 -1.873 -0.060 1.00 95.38 83 ILE A N 1
ATOM 660 C CA . ILE A 1 83 ? -0.579 -2.654 -1.077 1.00 95.38 83 ILE A CA 1
ATOM 661 C C . ILE A 1 83 ? 0.908 -2.269 -1.079 1.00 95.38 83 ILE A C 1
ATOM 663 O O . ILE A 1 83 ? 1.778 -3.135 -1.048 1.00 95.38 83 ILE A O 1
ATOM 667 N N . ILE A 1 84 ? 1.189 -0.967 -1.072 1.00 95.38 84 ILE A N 1
ATOM 668 C CA . ILE A 1 84 ? 2.546 -0.415 -1.087 1.00 95.38 84 ILE A CA 1
ATOM 669 C C . ILE A 1 84 ? 3.277 -0.684 0.230 1.00 95.38 84 ILE A C 1
ATOM 671 O O . ILE A 1 84 ? 4.414 -1.154 0.223 1.00 95.38 84 ILE A O 1
ATOM 675 N N . ILE A 1 85 ? 2.613 -0.457 1.363 1.00 95.25 85 ILE A N 1
ATOM 676 C CA . ILE A 1 85 ? 3.176 -0.731 2.686 1.00 95.25 85 ILE A CA 1
ATOM 677 C C . ILE A 1 85 ? 3.529 -2.217 2.832 1.00 95.25 85 ILE A C 1
ATOM 679 O O . ILE A 1 85 ? 4.628 -2.531 3.281 1.00 95.25 85 ILE A O 1
ATOM 683 N N . LYS A 1 86 ? 2.640 -3.126 2.406 1.00 95.44 86 LYS A N 1
ATOM 684 C CA . LYS A 1 86 ? 2.875 -4.575 2.464 1.00 95.44 86 LYS A CA 1
ATOM 685 C C . LYS A 1 86 ? 4.015 -5.023 1.552 1.00 95.44 86 LYS A C 1
ATOM 687 O O . LYS A 1 86 ? 4.757 -5.923 1.936 1.00 95.44 86 LYS A O 1
ATOM 692 N N . ALA A 1 87 ? 4.158 -4.423 0.368 1.00 95.94 87 ALA A N 1
ATOM 693 C CA . ALA A 1 87 ? 5.300 -4.696 -0.504 1.00 95.94 87 ALA A CA 1
ATOM 694 C C . ALA A 1 87 ? 6.621 -4.313 0.186 1.00 95.94 87 ALA A C 1
ATOM 696 O O . ALA A 1 87 ? 7.608 -5.037 0.080 1.00 95.94 87 ALA A O 1
ATOM 697 N N . GLY A 1 88 ? 6.604 -3.224 0.957 1.00 94.94 88 GLY A N 1
ATOM 698 C CA . GLY A 1 88 ? 7.686 -2.822 1.846 1.00 94.94 88 GLY A CA 1
ATOM 699 C C . GLY A 1 88 ? 8.729 -1.920 1.174 1.00 94.94 88 GLY A C 1
ATOM 700 O O . GLY A 1 88 ? 8.964 -2.014 -0.035 1.00 94.94 88 GLY A O 1
ATOM 701 N N . PRO A 1 89 ? 9.392 -1.044 1.952 1.00 94.62 89 PRO A N 1
ATOM 702 C CA . PRO A 1 89 ? 10.256 0.007 1.414 1.00 94.62 89 PRO A CA 1
ATOM 703 C C . PRO A 1 89 ? 11.451 -0.556 0.637 1.00 94.62 89 PRO A C 1
ATOM 705 O O . PRO A 1 89 ? 11.722 -0.116 -0.476 1.00 94.62 89 PRO A O 1
ATOM 708 N N . GLN A 1 90 ? 12.125 -1.579 1.174 1.00 94.62 90 GLN A N 1
ATOM 709 C CA . GLN A 1 90 ? 13.308 -2.167 0.539 1.00 94.62 90 GLN A CA 1
ATOM 710 C C . GLN A 1 90 ? 12.994 -2.810 -0.813 1.00 94.62 90 GLN A C 1
ATOM 712 O O . GLN A 1 90 ? 13.724 -2.624 -1.786 1.00 94.62 90 GLN A O 1
ATOM 717 N N . PHE A 1 91 ? 11.909 -3.579 -0.879 1.00 95.81 91 PHE A N 1
ATOM 718 C CA . PHE A 1 91 ? 11.497 -4.232 -2.114 1.00 95.81 91 PHE A CA 1
ATOM 719 C C . PHE A 1 91 ? 11.128 -3.195 -3.181 1.00 95.81 91 PHE A C 1
ATOM 721 O O . PHE A 1 91 ? 11.559 -3.314 -4.327 1.00 95.81 91 PHE A O 1
ATOM 728 N N . LEU A 1 92 ? 10.377 -2.158 -2.803 1.00 96.56 92 LEU A N 1
ATOM 729 C CA . LEU A 1 92 ? 9.968 -1.101 -3.725 1.00 96.56 92 LEU A CA 1
ATOM 730 C C . LEU A 1 92 ? 11.148 -0.255 -4.202 1.00 96.56 92 LEU A C 1
ATOM 732 O O . LEU A 1 92 ? 11.182 0.118 -5.371 1.00 96.56 92 LEU A O 1
ATOM 736 N N . PHE A 1 93 ? 12.142 -0.013 -3.348 1.00 95.94 93 PHE A N 1
ATOM 737 C CA . PHE A 1 93 ? 13.371 0.662 -3.754 1.00 95.94 93 PHE A CA 1
ATOM 738 C C . PHE A 1 93 ? 14.187 -0.174 -4.748 1.00 95.94 93 PHE A C 1
ATOM 740 O O . PHE A 1 93 ? 14.617 0.338 -5.779 1.00 95.94 93 PHE A O 1
ATOM 747 N N . ASN A 1 94 ? 14.320 -1.483 -4.515 1.00 94.94 94 ASN A N 1
ATOM 748 C CA . ASN A 1 94 ? 14.958 -2.384 -5.481 1.00 94.94 94 ASN A CA 1
ATOM 749 C C . ASN A 1 94 ? 14.192 -2.406 -6.815 1.00 94.94 94 ASN A C 1
ATOM 751 O O . ASN A 1 94 ? 14.796 -2.446 -7.885 1.00 94.94 94 ASN A O 1
ATOM 755 N N . LEU A 1 95 ? 12.857 -2.370 -6.764 1.00 95.69 95 LEU A N 1
ATOM 756 C CA . LEU A 1 95 ? 12.011 -2.296 -7.954 1.00 95.69 95 LEU A CA 1
ATOM 757 C C . LEU A 1 95 ? 12.217 -0.977 -8.720 1.00 95.69 95 LEU A C 1
ATOM 759 O O . LEU A 1 95 ? 12.320 -0.996 -9.944 1.00 95.69 95 LEU A O 1
ATOM 763 N N . PHE A 1 96 ? 12.338 0.146 -8.011 1.00 95.81 96 PHE A N 1
ATOM 764 C CA . PHE A 1 96 ? 12.695 1.444 -8.587 1.00 95.81 96 PHE A CA 1
ATOM 765 C C . PHE A 1 96 ? 14.066 1.405 -9.279 1.00 95.81 96 PHE A C 1
ATOM 767 O O . PHE A 1 96 ? 14.184 1.803 -10.437 1.00 95.81 96 PHE A O 1
ATOM 774 N N . GLN A 1 97 ? 15.089 0.855 -8.619 1.00 93.75 97 GLN A N 1
ATOM 775 C CA . GLN A 1 97 ? 16.428 0.721 -9.205 1.00 93.75 97 GLN A CA 1
ATOM 776 C C . GLN A 1 97 ? 16.404 -0.121 -10.485 1.00 93.75 97 GLN A C 1
ATOM 778 O O . GLN A 1 97 ? 17.002 0.260 -11.490 1.00 93.75 97 GLN A O 1
ATOM 783 N N . ARG A 1 98 ? 15.660 -1.233 -10.485 1.00 93.75 98 ARG A N 1
ATOM 784 C CA . ARG A 1 98 ? 15.454 -2.066 -11.680 1.00 93.75 98 ARG A CA 1
ATOM 785 C C . ARG A 1 98 ? 14.824 -1.275 -12.825 1.00 93.75 98 ARG A C 1
ATOM 787 O O . ARG A 1 98 ? 15.285 -1.390 -13.957 1.00 93.75 98 ARG A O 1
ATOM 794 N N . GLN A 1 99 ? 13.827 -0.437 -12.539 1.00 94.19 99 GLN A N 1
ATOM 795 C CA . GLN A 1 99 ? 13.231 0.434 -13.553 1.00 94.19 99 GLN A CA 1
ATOM 796 C C . GLN A 1 99 ? 14.251 1.420 -14.126 1.00 94.19 99 GLN A C 1
ATOM 798 O O . GLN A 1 99 ? 14.342 1.572 -15.344 1.00 94.19 99 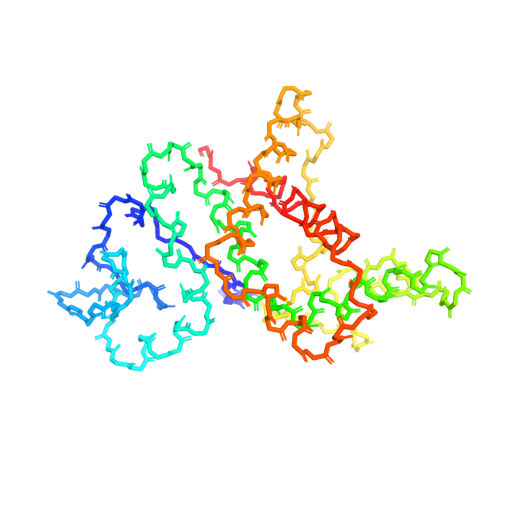GLN A O 1
ATOM 803 N N . LYS A 1 100 ? 15.036 2.062 -13.255 1.00 92.69 100 LYS A N 1
ATOM 804 C CA . LYS A 1 100 ? 16.076 3.015 -13.651 1.00 92.69 100 LYS A CA 1
ATOM 805 C C . LYS A 1 100 ? 17.116 2.350 -14.555 1.00 92.69 100 LYS A C 1
ATOM 807 O O . LYS A 1 100 ? 17.415 2.874 -15.621 1.00 92.69 100 LYS A O 1
ATOM 812 N N . HIS A 1 101 ? 17.566 1.139 -14.214 1.00 92.19 101 HIS A N 1
ATOM 813 C CA . HIS A 1 101 ? 18.488 0.375 -15.058 1.00 92.19 101 HIS A CA 1
ATOM 814 C C . HIS A 1 101 ? 17.939 0.087 -16.463 1.00 92.19 101 HIS A C 1
ATOM 816 O O . HIS A 1 101 ? 18.717 0.091 -17.412 1.00 92.19 101 HIS A O 1
ATOM 822 N N . LEU A 1 102 ? 16.632 -0.135 -16.627 1.00 91.38 102 LEU A N 1
ATOM 823 C CA . LEU A 1 102 ? 16.029 -0.304 -17.957 1.00 91.38 102 LEU A CA 1
ATOM 824 C C . LEU A 1 102 ? 16.003 1.009 -18.742 1.00 91.38 102 LEU A C 1
ATOM 826 O O . LEU A 1 102 ? 16.333 1.021 -19.924 1.00 91.38 102 LEU A O 1
ATOM 830 N N . ILE A 1 103 ? 15.620 2.108 -18.086 1.00 90.50 103 ILE A N 1
ATOM 831 C CA . ILE A 1 103 ? 15.545 3.440 -18.707 1.00 90.50 103 ILE A CA 1
ATOM 832 C C . ILE A 1 103 ? 16.935 3.899 -19.163 1.00 90.50 103 ILE A C 1
ATOM 834 O O . ILE A 1 103 ? 17.079 4.415 -20.269 1.00 90.50 103 ILE A O 1
ATOM 838 N N . ASP A 1 104 ? 17.958 3.641 -18.350 1.00 91.94 104 ASP A N 1
ATOM 839 C CA . ASP A 1 104 ? 19.351 3.984 -18.644 1.00 91.94 104 ASP A CA 1
ATOM 840 C C . ASP A 1 104 ? 20.002 3.037 -19.676 1.00 91.94 104 ASP A C 1
ATOM 842 O O . ASP A 1 104 ? 21.154 3.235 -20.059 1.00 91.94 104 ASP A O 1
ATOM 846 N N . GLY A 1 105 ? 19.300 1.986 -20.120 1.00 89.31 105 GLY A N 1
ATOM 847 C CA . GLY A 1 105 ? 19.822 0.983 -21.058 1.00 89.31 105 GLY A CA 1
ATOM 848 C C . GLY A 1 105 ? 20.823 -0.007 -20.447 1.00 89.31 105 GLY A C 1
ATOM 849 O O . GLY A 1 105 ? 21.477 -0.753 -21.173 1.00 89.31 105 GLY A O 1
ATOM 850 N N . ASN A 1 106 ? 20.933 -0.042 -19.117 1.00 89.75 106 ASN A N 1
ATOM 851 C CA . ASN A 1 106 ? 21.787 -0.966 -18.362 1.00 89.75 106 ASN A CA 1
ATOM 852 C C . ASN A 1 106 ? 21.160 -2.364 -18.192 1.00 89.75 106 ASN A C 1
ATOM 854 O O . ASN A 1 106 ? 21.840 -3.303 -17.783 1.00 89.75 106 ASN A O 1
ATOM 858 N N . ALA A 1 107 ? 19.870 -2.508 -18.496 1.00 87.25 107 ALA A N 1
ATOM 859 C CA . ALA A 1 107 ? 19.145 -3.772 -18.548 1.00 87.25 107 ALA A CA 1
ATOM 860 C C . ALA A 1 107 ? 18.195 -3.778 -19.754 1.00 87.25 107 ALA A C 1
ATOM 862 O O . ALA A 1 107 ? 17.713 -2.729 -20.178 1.00 87.25 107 ALA A O 1
ATOM 863 N N . THR A 1 108 ? 17.910 -4.960 -20.301 1.00 81.50 108 THR A N 1
ATOM 864 C CA . THR A 1 108 ? 17.065 -5.119 -21.499 1.00 81.50 108 THR A CA 1
ATOM 865 C C . THR A 1 108 ? 15.684 -5.696 -21.198 1.00 81.50 108 THR A C 1
ATOM 867 O O . THR A 1 108 ? 14.734 -5.415 -21.927 1.00 81.50 108 THR A O 1
ATOM 870 N N . SER A 1 109 ? 15.543 -6.474 -20.124 1.00 84.50 109 SER A N 1
ATOM 871 C CA . SER A 1 109 ? 14.296 -7.154 -19.761 1.00 84.50 109 SER A CA 1
ATOM 872 C C . SER A 1 109 ? 14.082 -7.157 -18.255 1.00 84.50 109 SER A C 1
ATOM 874 O O . SER A 1 109 ? 15.036 -7.297 -17.489 1.00 84.50 109 SER A O 1
ATOM 876 N N . ASP A 1 110 ? 12.822 -7.077 -17.840 1.00 90.81 110 ASP A N 1
ATOM 877 C CA . ASP A 1 110 ? 12.431 -7.145 -16.437 1.00 90.81 110 ASP A CA 1
ATOM 878 C C . ASP A 1 110 ? 10.995 -7.649 -16.305 1.00 90.81 110 ASP A C 1
ATOM 880 O O . ASP A 1 110 ? 10.092 -7.116 -16.949 1.00 90.81 110 ASP A O 1
ATOM 884 N N . ILE A 1 111 ? 10.765 -8.632 -15.431 1.00 89.69 111 ILE A N 1
ATOM 885 C CA . ILE A 1 111 ? 9.442 -9.248 -15.243 1.00 89.69 111 ILE A CA 1
ATOM 886 C C . ILE A 1 111 ? 8.332 -8.253 -14.856 1.00 89.69 111 ILE A C 1
ATOM 888 O O . ILE A 1 111 ? 7.157 -8.558 -15.053 1.00 89.69 111 ILE A O 1
ATOM 892 N N . PHE A 1 112 ? 8.661 -7.079 -14.304 1.00 89.81 112 PHE A N 1
ATOM 893 C CA . PHE A 1 112 ? 7.698 -6.019 -13.998 1.00 89.81 112 PHE A CA 1
ATOM 894 C C . PHE A 1 112 ? 7.489 -5.060 -15.170 1.00 89.81 112 PHE A C 1
ATOM 896 O O . PHE A 1 112 ? 6.352 -4.708 -15.467 1.00 89.81 112 PHE A O 1
ATOM 903 N N . PHE A 1 113 ? 8.559 -4.606 -15.818 1.00 89.38 113 PHE A N 1
ATOM 904 C CA . PHE A 1 113 ? 8.488 -3.447 -16.718 1.00 89.38 113 PHE A CA 1
ATOM 905 C C . PHE A 1 113 ? 8.598 -3.791 -18.203 1.00 89.38 113 PHE A C 1
ATOM 907 O O . PHE A 1 113 ? 7.995 -3.106 -19.024 1.00 89.38 113 PHE A O 1
ATOM 914 N N . ASN A 1 114 ? 9.363 -4.826 -18.546 1.00 85.25 114 ASN A N 1
ATOM 915 C CA . ASN A 1 114 ? 9.570 -5.275 -19.920 1.00 85.25 114 ASN A CA 1
ATOM 916 C C . ASN A 1 114 ? 9.758 -6.802 -19.942 1.00 85.25 114 ASN A C 1
ATOM 918 O O . ASN A 1 114 ? 10.891 -7.278 -20.093 1.00 85.25 114 ASN A O 1
ATOM 922 N N . PRO A 1 115 ? 8.691 -7.575 -19.669 1.00 82.25 115 PRO A N 1
ATOM 923 C CA . PRO A 1 115 ? 8.773 -9.026 -19.683 1.00 82.25 115 PRO A CA 1
ATOM 924 C C . PRO A 1 115 ? 8.981 -9.537 -21.114 1.00 82.25 115 PRO A C 1
ATOM 926 O O . PRO A 1 115 ? 8.521 -8.922 -22.075 1.00 82.25 115 PRO A O 1
ATOM 929 N N . ASN A 1 116 ? 9.680 -10.666 -21.252 1.00 83.62 116 ASN A N 1
ATOM 930 C CA . ASN A 1 116 ? 9.901 -11.306 -22.550 1.00 83.62 116 ASN A CA 1
ATOM 931 C C . ASN A 1 116 ? 8.569 -11.792 -23.149 1.00 83.62 116 ASN A C 1
ATOM 933 O O . ASN A 1 116 ? 7.601 -11.997 -22.418 1.00 83.62 116 ASN A O 1
ATOM 937 N N . GLU A 1 117 ? 8.527 -12.029 -24.465 1.00 78.25 117 GLU A N 1
ATOM 938 C CA . GLU A 1 117 ? 7.295 -12.423 -25.177 1.00 78.25 117 GLU A CA 1
ATOM 939 C C . GLU A 1 117 ? 6.629 -13.687 -24.603 1.00 78.25 117 GLU A C 1
ATOM 941 O O . GLU A 1 117 ? 5.403 -13.781 -24.584 1.00 78.25 117 GLU A O 1
ATOM 946 N N . ASP A 1 118 ? 7.421 -14.619 -24.066 1.00 80.44 118 ASP A N 1
ATOM 947 C CA . ASP A 1 118 ? 6.932 -15.871 -23.475 1.00 80.44 118 ASP A CA 1
ATOM 948 C C . ASP A 1 118 ? 6.472 -15.731 -22.009 1.00 80.44 118 ASP A C 1
ATOM 950 O O . ASP A 1 118 ? 5.947 -16.678 -21.416 1.00 80.44 118 ASP A O 1
ATOM 954 N N . THR A 1 119 ? 6.678 -14.572 -21.378 1.00 82.81 119 THR A N 1
ATOM 955 C CA . THR A 1 119 ? 6.339 -14.363 -19.968 1.00 82.81 119 THR A CA 1
ATOM 956 C C . THR A 1 119 ? 4.860 -14.012 -19.812 1.00 82.81 119 THR A C 1
ATOM 958 O O . THR A 1 119 ? 4.373 -12.995 -20.306 1.00 82.81 119 THR A O 1
ATOM 961 N N . ILE A 1 120 ? 4.141 -14.810 -19.026 1.00 86.44 120 ILE A N 1
ATOM 962 C CA . ILE A 1 120 ? 2.767 -14.492 -18.629 1.00 86.44 120 ILE A CA 1
ATOM 963 C C . ILE A 1 120 ? 2.800 -13.462 -17.493 1.00 86.44 120 ILE A C 1
ATOM 965 O O . ILE A 1 120 ? 3.370 -13.707 -16.427 1.00 86.44 120 ILE A O 1
ATOM 969 N N . PHE A 1 121 ? 2.152 -12.316 -17.705 1.00 89.94 121 PHE A N 1
ATOM 970 C CA . PHE A 1 121 ? 2.049 -11.244 -16.716 1.00 89.94 121 PHE A CA 1
ATOM 971 C C . PHE A 1 121 ? 1.513 -11.743 -15.366 1.00 89.94 121 PHE A C 1
ATOM 973 O O . PHE A 1 121 ? 0.477 -12.402 -15.292 1.00 89.94 121 PHE A O 1
ATOM 980 N N . GLY A 1 122 ? 2.215 -11.390 -14.289 1.00 88.88 122 GLY A N 1
ATOM 981 C CA . GLY A 1 122 ? 1.849 -11.769 -12.923 1.00 88.88 122 GLY A CA 1
ATOM 982 C C . GLY A 1 122 ? 2.392 -13.125 -12.462 1.00 88.88 122 GLY A C 1
ATOM 983 O O . GLY A 1 122 ? 2.324 -13.404 -11.268 1.00 88.88 122 GLY A O 1
ATOM 984 N N . LEU A 1 123 ? 2.970 -13.941 -13.351 1.00 92.25 123 LEU A N 1
ATOM 985 C CA . LEU A 1 123 ? 3.694 -15.156 -12.967 1.00 92.25 123 LEU A CA 1
ATOM 986 C C . LEU A 1 123 ? 5.173 -14.846 -12.735 1.00 92.25 123 LEU A C 1
ATOM 988 O O . LEU A 1 123 ? 5.747 -13.971 -13.383 1.00 92.25 123 LEU A O 1
ATOM 992 N N . ASN A 1 124 ? 5.796 -15.562 -11.800 1.00 90.81 124 ASN A N 1
ATOM 993 C CA . ASN A 1 124 ? 7.238 -15.461 -11.591 1.00 90.81 124 ASN A CA 1
ATOM 994 C C . ASN A 1 124 ? 8.033 -16.120 -12.740 1.00 90.81 124 ASN A C 1
ATOM 996 O O . ASN A 1 124 ? 7.461 -16.690 -13.667 1.00 90.81 124 ASN A O 1
ATOM 1000 N N . GLU A 1 125 ? 9.365 -16.071 -12.666 1.00 87.44 125 GLU A N 1
ATOM 1001 C CA . GLU A 1 125 ? 10.267 -16.640 -13.686 1.00 87.44 125 GLU A CA 1
ATOM 1002 C C . GLU A 1 125 ? 10.078 -18.152 -13.900 1.00 87.44 125 GLU A C 1
ATOM 1004 O O . GLU A 1 125 ? 10.338 -18.661 -14.986 1.00 87.44 125 GLU A O 1
ATOM 1009 N N . SER A 1 126 ? 9.566 -18.865 -12.893 1.00 89.69 126 SER A N 1
ATOM 1010 C CA . SER A 1 126 ? 9.222 -20.290 -12.975 1.00 89.69 126 SER A CA 1
ATOM 1011 C C . SER A 1 126 ? 7.812 -20.543 -13.524 1.00 89.69 126 SER A C 1
ATOM 1013 O O . SER A 1 126 ? 7.352 -21.684 -13.513 1.00 89.69 126 SER A O 1
ATOM 1015 N N . GLY A 1 127 ? 7.090 -19.501 -13.949 1.00 90.12 127 GLY A N 1
ATOM 1016 C CA . GLY A 1 127 ? 5.706 -19.600 -14.414 1.00 90.12 127 GLY A CA 1
ATOM 1017 C C . GLY A 1 127 ? 4.698 -19.892 -13.297 1.00 90.12 127 GLY A C 1
ATOM 1018 O O . GLY A 1 127 ? 3.623 -20.421 -13.568 1.00 90.12 127 GLY A O 1
ATOM 1019 N N . VAL A 1 128 ? 5.028 -19.583 -12.039 1.00 92.12 128 VAL A N 1
ATOM 1020 C CA . VAL A 1 128 ? 4.170 -19.852 -10.876 1.00 92.12 128 VAL A CA 1
ATOM 1021 C C . VAL A 1 128 ? 3.505 -18.566 -10.390 1.00 92.12 128 VAL A C 1
ATOM 1023 O O . VAL A 1 128 ? 4.152 -17.528 -10.236 1.00 92.12 128 VAL A O 1
ATOM 1026 N N . TYR A 1 129 ? 2.200 -18.656 -10.133 1.00 92.12 129 TYR A N 1
ATOM 1027 C CA . TYR A 1 129 ? 1.413 -17.606 -9.494 1.00 92.12 129 TYR A CA 1
ATOM 1028 C C . TYR A 1 129 ? 1.615 -17.646 -7.973 1.00 92.12 129 TYR A C 1
ATOM 1030 O O . TYR A 1 129 ? 1.486 -18.707 -7.362 1.00 92.12 129 TYR A O 1
ATOM 1038 N N . ASP A 1 130 ? 1.893 -16.494 -7.362 1.00 92.62 130 ASP A N 1
ATOM 1039 C CA . ASP A 1 130 ? 2.055 -16.351 -5.912 1.00 92.62 130 ASP A CA 1
ATOM 1040 C C . ASP A 1 130 ? 1.247 -15.156 -5.392 1.00 92.62 130 ASP A C 1
ATOM 1042 O O . ASP A 1 130 ? 1.640 -14.004 -5.587 1.00 92.62 130 ASP A O 1
ATOM 1046 N N . SER A 1 131 ? 0.142 -15.427 -4.690 1.00 91.62 131 SER A N 1
ATOM 1047 C CA . SER A 1 131 ? -0.737 -14.391 -4.127 1.00 91.62 131 SER A CA 1
ATOM 1048 C C . SER A 1 131 ? -0.083 -13.567 -3.017 1.00 91.62 131 SER A C 1
ATOM 1050 O O . SER A 1 131 ? -0.601 -12.517 -2.642 1.00 91.62 131 SER A O 1
ATOM 1052 N N . LYS A 1 132 ? 1.056 -14.014 -2.473 1.00 92.50 132 LYS A N 1
ATOM 1053 C CA . LYS A 1 132 ? 1.820 -13.276 -1.457 1.00 92.50 132 LYS A CA 1
ATOM 1054 C C . LYS A 1 132 ? 2.830 -12.316 -2.080 1.00 92.50 132 LYS A C 1
ATOM 1056 O O . LYS A 1 132 ? 3.355 -11.456 -1.373 1.00 92.50 132 LYS A O 1
ATOM 1061 N N . SER A 1 133 ? 3.075 -12.426 -3.384 1.00 94.50 133 SER A N 1
ATOM 1062 C CA . SER A 1 133 ? 3.962 -11.543 -4.133 1.00 94.50 133 SER A CA 1
ATOM 1063 C C . SER A 1 133 ? 3.244 -10.274 -4.588 1.00 94.50 133 SER A C 1
ATOM 1065 O O . SER A 1 133 ? 2.051 -10.268 -4.884 1.00 94.50 133 SER A O 1
ATOM 1067 N N . TYR A 1 134 ? 3.996 -9.180 -4.709 1.00 95.25 134 TYR A N 1
ATOM 1068 C CA . TYR A 1 134 ? 3.493 -7.955 -5.331 1.00 95.25 134 TYR A CA 1
ATOM 1069 C C . TYR A 1 134 ? 3.356 -8.076 -6.859 1.00 95.25 134 TYR A C 1
ATOM 1071 O O . TYR A 1 134 ? 2.661 -7.277 -7.480 1.00 95.25 134 TYR A O 1
ATOM 1079 N N . LEU A 1 135 ? 4.008 -9.056 -7.492 1.00 94.56 135 LEU A N 1
ATOM 1080 C CA . LEU A 1 135 ? 4.069 -9.177 -8.952 1.00 94.56 135 LEU A CA 1
ATOM 1081 C C . LEU A 1 135 ? 2.690 -9.343 -9.622 1.00 94.56 135 LEU A C 1
ATOM 1083 O O . LEU A 1 135 ? 2.411 -8.570 -10.545 1.00 94.56 135 LEU A O 1
ATOM 1087 N N . PRO A 1 136 ? 1.798 -10.252 -9.171 1.00 93.38 136 PRO A N 1
ATOM 1088 C CA . PRO A 1 136 ? 0.437 -10.300 -9.696 1.00 93.38 136 PRO A CA 1
ATOM 1089 C C . PRO A 1 136 ? -0.282 -8.965 -9.532 1.00 93.38 136 PRO A C 1
ATOM 1091 O O . PRO A 1 136 ? -0.857 -8.455 -10.490 1.00 93.38 136 PRO A O 1
ATOM 1094 N N . ILE A 1 137 ? -0.172 -8.356 -8.345 1.00 93.25 137 ILE A N 1
ATOM 1095 C CA . ILE A 1 137 ? -0.817 -7.080 -8.032 1.00 93.25 137 ILE A CA 1
ATOM 1096 C C . ILE A 1 137 ? -0.338 -5.987 -8.974 1.00 93.25 137 ILE A C 1
ATOM 1098 O O . ILE A 1 137 ? -1.162 -5.239 -9.492 1.00 93.25 137 ILE A O 1
ATOM 1102 N N . TYR A 1 138 ? 0.963 -5.901 -9.248 1.00 92.56 138 TYR A N 1
ATOM 1103 C CA . TYR A 1 138 ? 1.531 -4.920 -10.165 1.00 92.56 138 TYR A CA 1
ATOM 1104 C C . TYR A 1 138 ? 0.910 -5.024 -11.564 1.00 92.56 138 TYR A C 1
ATOM 1106 O O . TYR A 1 138 ? 0.554 -3.988 -12.138 1.00 92.56 138 TYR A O 1
ATOM 1114 N N . HIS A 1 139 ? 0.738 -6.248 -12.064 1.00 91.12 139 HIS A N 1
ATOM 1115 C CA . HIS A 1 139 ? 0.247 -6.561 -13.409 1.00 91.12 139 HIS A CA 1
ATOM 1116 C C . HIS A 1 139 ? -1.272 -6.653 -13.550 1.00 91.12 139 HIS A C 1
ATOM 1118 O O . HIS A 1 139 ? -1.760 -6.780 -14.672 1.00 91.12 139 HIS A O 1
ATOM 1124 N N . LEU A 1 140 ? -2.029 -6.539 -12.455 1.00 87.94 140 LEU A N 1
ATOM 1125 C CA . LEU A 1 140 ? -3.483 -6.416 -12.528 1.00 87.94 140 LEU A CA 1
ATOM 1126 C C . LEU A 1 140 ? -3.875 -5.293 -13.498 1.00 87.94 140 LEU A C 1
ATOM 1128 O O . LEU A 1 140 ? -3.357 -4.173 -13.435 1.00 87.94 140 LEU A O 1
ATOM 1132 N N . ILE A 1 141 ? -4.800 -5.607 -14.400 1.00 75.69 141 ILE A N 1
ATOM 1133 C CA . ILE A 1 141 ? -5.310 -4.657 -15.384 1.00 75.69 141 ILE A CA 1
ATOM 1134 C C . ILE A 1 141 ? -6.103 -3.584 -14.639 1.00 75.69 141 ILE A C 1
ATOM 1136 O O . ILE A 1 141 ? -7.002 -3.894 -13.862 1.00 75.69 141 ILE A O 1
ATOM 1140 N N . SER A 1 142 ? -5.784 -2.315 -14.885 1.00 69.94 142 SER A N 1
ATOM 1141 C CA . SER A 1 142 ? -6.651 -1.210 -14.482 1.00 69.94 142 SER A CA 1
ATOM 1142 C C . SER A 1 142 ? -7.669 -0.921 -15.583 1.00 69.94 142 SER A C 1
ATOM 1144 O O . SER A 1 142 ? -7.364 -1.007 -16.776 1.00 69.94 142 SER A O 1
ATOM 1146 N N . HIS A 1 143 ? -8.869 -0.485 -15.207 1.00 66.75 143 HIS A N 1
ATOM 1147 C CA . HIS A 1 143 ? -9.876 -0.005 -16.162 1.00 66.75 143 HIS A CA 1
ATOM 1148 C C . HIS A 1 143 ? -9.617 1.450 -16.600 1.00 66.75 143 HIS A C 1
ATOM 1150 O O . HIS A 1 143 ? -10.525 2.171 -17.004 1.00 66.75 143 HIS A O 1
ATOM 1156 N N . ALA A 1 144 ? -8.346 1.877 -16.596 1.00 65.75 144 ALA A N 1
ATOM 1157 C CA . ALA A 1 144 ? -7.931 3.271 -16.749 1.00 65.75 144 ALA A CA 1
ATOM 1158 C C . ALA A 1 144 ? -8.421 3.956 -18.035 1.00 65.75 144 ALA A C 1
ATOM 1160 O O . ALA A 1 144 ? -8.599 5.170 -18.059 1.00 65.75 144 ALA A O 1
ATOM 1161 N N . ARG A 1 145 ? -8.679 3.191 -19.105 1.00 63.84 145 ARG A N 1
ATOM 1162 C CA . ARG A 1 145 ? -9.182 3.722 -20.386 1.00 63.84 145 ARG A CA 1
ATOM 1163 C C . ARG A 1 145 ? -10.619 4.254 -20.318 1.00 63.84 145 ARG A C 1
ATOM 1165 O O . ARG A 1 145 ? -11.055 4.889 -21.271 1.00 63.84 145 ARG A O 1
ATOM 1172 N N . GLN A 1 146 ? -11.348 3.981 -19.239 1.00 71.81 146 GLN A N 1
ATOM 1173 C CA . GLN A 1 146 ? -12.753 4.368 -19.076 1.00 71.81 146 GLN A CA 1
ATOM 1174 C C . GLN A 1 146 ? -12.946 5.502 -18.057 1.00 71.81 146 GLN A C 1
ATOM 1176 O O . GLN A 1 146 ? -14.074 5.934 -17.834 1.00 71.81 146 GLN A O 1
ATOM 1181 N N . ILE A 1 147 ? -11.859 6.010 -17.468 1.00 77.19 147 ILE A N 1
ATOM 1182 C CA . ILE A 1 147 ? -11.921 6.954 -16.351 1.00 77.19 147 ILE A CA 1
ATOM 1183 C C . ILE A 1 147 ? -12.036 8.396 -16.871 1.00 77.19 147 ILE A C 1
ATOM 1185 O O . ILE A 1 147 ? -11.212 8.826 -17.687 1.00 77.19 147 ILE A O 1
ATOM 1189 N N . PRO A 1 148 ? -13.015 9.190 -16.400 1.00 85.81 148 PRO A N 1
ATOM 1190 C CA . PRO A 1 148 ? -13.115 10.606 -16.736 1.00 85.81 148 PRO A CA 1
ATOM 1191 C C . PRO A 1 148 ? -11.872 11.401 -16.307 1.00 85.81 148 PRO A C 1
ATOM 1193 O O . PRO A 1 148 ? -11.316 11.173 -15.235 1.00 85.81 148 PRO A O 1
ATOM 1196 N N . LEU A 1 149 ? -11.487 12.430 -17.076 1.00 85.94 149 LEU A N 1
ATOM 1197 C CA . LEU A 1 149 ? -10.306 13.262 -16.779 1.00 85.94 149 LEU A CA 1
ATOM 1198 C C . LEU A 1 149 ? -10.300 13.820 -15.344 1.00 85.94 149 LEU A C 1
ATOM 1200 O O . LEU A 1 149 ? -9.263 13.832 -14.686 1.00 85.94 149 LEU A O 1
ATOM 1204 N N . LYS A 1 150 ? -11.463 14.257 -14.843 1.00 87.38 150 LYS A N 1
ATOM 1205 C CA . LYS A 1 150 ? -11.615 14.758 -13.468 1.00 87.38 150 LYS A CA 1
ATOM 1206 C C . LYS A 1 150 ? -11.194 13.712 -12.430 1.00 87.38 150 LYS A C 1
ATOM 1208 O O . LYS A 1 150 ? -10.538 14.052 -11.449 1.00 87.38 150 LYS A O 1
ATOM 1213 N N . GLU A 1 151 ? -11.578 12.459 -12.642 1.00 84.00 151 GLU A N 1
ATOM 1214 C CA . GLU A 1 151 ? -11.251 11.357 -11.742 1.00 84.00 151 GLU A CA 1
ATOM 1215 C C . GLU A 1 151 ? -9.786 10.944 -11.883 1.00 84.00 151 GLU A C 1
ATOM 1217 O O . GLU A 1 151 ? -9.108 10.786 -10.872 1.00 84.00 151 GLU A O 1
ATOM 1222 N N . ALA A 1 152 ? -9.246 10.922 -13.106 1.00 84.81 152 ALA A N 1
ATOM 1223 C CA . ALA A 1 152 ? -7.822 10.690 -13.339 1.00 84.81 152 ALA A CA 1
ATOM 1224 C C . ALA A 1 152 ? -6.935 11.721 -12.610 1.00 84.81 152 ALA A C 1
ATOM 1226 O O . ALA A 1 152 ? -6.007 11.346 -11.894 1.00 84.81 152 ALA A O 1
ATOM 1227 N N . VAL A 1 153 ? -7.254 13.017 -12.719 1.00 88.44 153 VAL A N 1
ATOM 1228 C CA . VAL A 1 153 ? -6.532 14.089 -12.008 1.00 88.44 153 VAL A CA 1
ATOM 1229 C C . VAL A 1 153 ? -6.696 13.955 -10.492 1.00 88.44 153 VAL A C 1
ATOM 1231 O O . VAL A 1 153 ? -5.719 14.097 -9.757 1.00 88.44 153 VAL A O 1
ATOM 1234 N N . SER A 1 154 ? -7.904 13.639 -10.009 1.00 88.69 154 SER A N 1
ATOM 1235 C CA . SER A 1 154 ? -8.136 13.416 -8.577 1.00 88.69 154 SER A CA 1
ATOM 1236 C C . SER A 1 154 ? -7.315 12.240 -8.044 1.00 88.69 154 SER A C 1
ATOM 1238 O O . SER A 1 154 ? -6.730 12.359 -6.971 1.00 88.69 154 SER A O 1
ATOM 1240 N N . ASN A 1 155 ? -7.215 11.143 -8.797 1.00 87.69 155 ASN A N 1
ATOM 1241 C CA . ASN A 1 155 ? -6.443 9.961 -8.416 1.00 87.69 155 ASN A CA 1
ATOM 1242 C C . ASN A 1 155 ? -4.940 10.265 -8.317 1.00 87.69 155 ASN A C 1
ATOM 1244 O O . ASN A 1 155 ? -4.304 9.845 -7.350 1.00 87.69 155 ASN A O 1
ATOM 1248 N N . VAL A 1 156 ? -4.385 11.048 -9.251 1.00 91.31 156 VAL A N 1
ATOM 1249 C CA . VAL A 1 156 ? -2.987 11.511 -9.172 1.00 91.31 156 VAL A CA 1
ATOM 1250 C C . VAL A 1 156 ? -2.781 12.414 -7.957 1.00 91.31 156 VAL A C 1
ATOM 1252 O O . VAL A 1 156 ? -1.852 12.194 -7.185 1.00 91.31 156 VAL A O 1
ATOM 1255 N N . PHE A 1 157 ? -3.670 13.386 -7.734 1.00 91.94 157 PHE A N 1
ATOM 1256 C CA . PHE A 1 157 ? -3.573 14.278 -6.577 1.00 91.94 157 PHE A CA 1
ATOM 1257 C C . PHE A 1 157 ? -3.625 13.506 -5.251 1.00 91.94 157 PHE A C 1
ATOM 1259 O O . PHE A 1 157 ? -2.802 13.737 -4.368 1.00 91.94 157 PHE A O 1
ATOM 1266 N N . ARG A 1 158 ? -4.541 12.536 -5.127 1.00 90.81 158 ARG A N 1
ATOM 1267 C CA . ARG A 1 158 ? -4.609 11.637 -3.966 1.00 90.81 158 ARG A CA 1
ATOM 1268 C C . ARG A 1 158 ? -3.308 10.859 -3.795 1.00 90.81 158 ARG A C 1
ATOM 1270 O O . ARG A 1 158 ? -2.798 10.807 -2.686 1.00 90.81 158 ARG A O 1
ATOM 1277 N N . ALA A 1 159 ? -2.743 10.303 -4.865 1.00 94.00 159 ALA A N 1
ATOM 1278 C CA . ALA A 1 159 ? -1.480 9.568 -4.795 1.00 94.00 15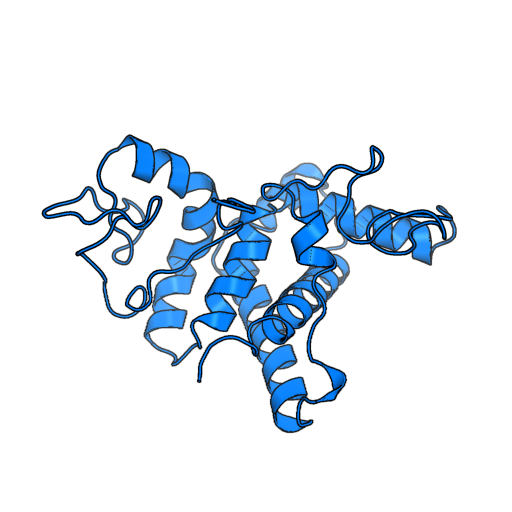9 ALA A CA 1
ATOM 1279 C C . ALA A 1 159 ? -0.310 10.439 -4.299 1.00 94.00 159 ALA A C 1
ATOM 1281 O O . ALA A 1 159 ? 0.472 9.985 -3.463 1.00 94.00 159 ALA A O 1
ATOM 1282 N N . VAL A 1 160 ? -0.231 11.698 -4.745 1.00 95.50 160 VAL A N 1
ATOM 1283 C CA . VAL A 1 160 ? 0.742 12.680 -4.235 1.00 95.50 160 VAL A CA 1
ATOM 1284 C C . VAL A 1 160 ? 0.525 12.930 -2.744 1.00 95.50 160 VAL A C 1
ATOM 1286 O O . VAL A 1 160 ? 1.459 12.791 -1.961 1.00 95.50 160 VAL A O 1
ATOM 1289 N N . VAL A 1 161 ? -0.711 13.224 -2.327 1.00 92.94 161 VAL A N 1
ATOM 1290 C CA . VAL A 1 161 ? -1.038 13.469 -0.912 1.00 92.94 161 VAL A CA 1
ATOM 1291 C C . VAL A 1 161 ? -0.694 12.261 -0.040 1.00 92.94 161 VAL A C 1
ATOM 1293 O O . VAL A 1 161 ? -0.072 12.433 1.003 1.00 92.94 161 VAL A O 1
ATOM 1296 N N . LEU A 1 162 ? -1.040 11.043 -0.463 1.00 93.38 162 LEU A N 1
ATOM 1297 C CA . LEU A 1 162 ? -0.734 9.816 0.281 1.00 93.38 162 LEU A CA 1
ATOM 1298 C C . LEU A 1 162 ? 0.774 9.573 0.390 1.00 93.38 162 LEU A C 1
ATOM 1300 O O . LEU A 1 162 ? 1.244 9.174 1.452 1.00 93.38 162 LEU A O 1
ATOM 1304 N N . THR A 1 163 ? 1.536 9.848 -0.671 1.00 95.88 163 THR A N 1
ATOM 1305 C CA . THR A 1 163 ? 3.005 9.736 -0.649 1.00 95.88 163 THR A CA 1
ATOM 1306 C C . THR A 1 163 ? 3.610 10.743 0.326 1.00 95.88 163 THR A C 1
ATOM 1308 O O . THR A 1 163 ? 4.429 10.367 1.164 1.00 95.88 163 THR A O 1
ATOM 1311 N N . CYS A 1 164 ? 3.143 11.995 0.296 1.00 94.31 164 CYS A N 1
ATOM 1312 C CA . CYS A 1 164 ? 3.548 13.019 1.257 1.00 94.31 164 CYS A CA 1
ATOM 1313 C C . CYS A 1 164 ? 3.195 12.615 2.694 1.00 94.31 164 CYS A C 1
ATOM 1315 O O . CYS A 1 164 ? 4.041 12.710 3.575 1.00 94.31 164 CYS A O 1
ATOM 1317 N N . LEU A 1 165 ? 1.982 12.114 2.947 1.00 93.00 165 LEU A N 1
ATOM 1318 C CA . LEU A 1 165 ? 1.592 11.635 4.276 1.00 93.00 165 LEU A CA 1
ATOM 1319 C C . LEU A 1 165 ? 2.487 10.480 4.731 1.00 93.00 165 LEU A C 1
ATOM 1321 O O . LEU A 1 165 ? 2.977 10.501 5.857 1.00 93.00 165 LEU A O 1
ATOM 1325 N N . LEU A 1 166 ? 2.757 9.501 3.866 1.00 94.25 166 LEU A N 1
ATOM 1326 C CA . LEU A 1 166 ? 3.647 8.385 4.184 1.00 94.25 166 LEU A CA 1
ATOM 1327 C C . LEU A 1 166 ? 5.062 8.873 4.5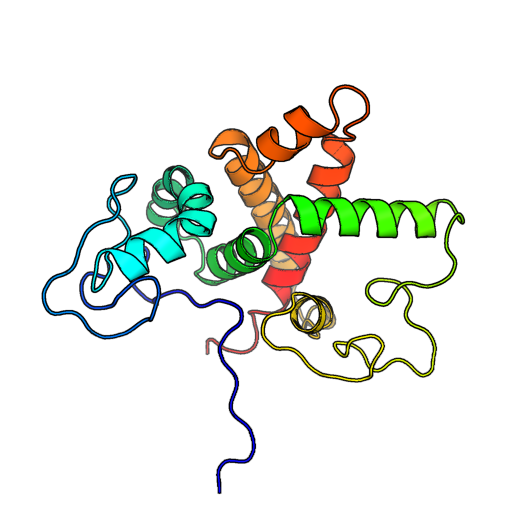34 1.00 94.25 166 LEU A C 1
ATOM 1329 O O . LEU A 1 166 ? 5.665 8.349 5.469 1.00 94.25 166 LEU A O 1
ATOM 1333 N N . ARG A 1 167 ? 5.571 9.893 3.836 1.00 94.38 167 ARG A N 1
ATOM 1334 C CA . ARG A 1 167 ? 6.874 10.517 4.105 1.00 94.38 167 ARG A CA 1
ATOM 1335 C C . ARG A 1 167 ? 6.914 11.281 5.423 1.00 94.38 167 ARG A C 1
ATOM 1337 O O . ARG A 1 167 ? 7.817 11.063 6.217 1.00 94.38 167 ARG A O 1
ATOM 1344 N N . GLU A 1 168 ? 5.955 12.170 5.650 1.00 93.00 168 GLU A N 1
ATOM 1345 C CA . GLU A 1 168 ? 5.969 13.084 6.800 1.00 93.00 168 GLU A CA 1
ATOM 1346 C C . GLU A 1 168 ? 5.556 12.403 8.108 1.00 93.00 168 GLU A C 1
ATOM 1348 O O . GLU A 1 168 ? 5.911 12.856 9.194 1.00 93.00 168 GLU A O 1
ATOM 1353 N N . THR A 1 169 ? 4.767 11.330 8.027 1.00 92.00 169 THR A N 1
ATOM 1354 C CA . THR A 1 169 ? 4.113 10.747 9.206 1.00 92.00 169 THR A CA 1
ATOM 1355 C C . THR A 1 169 ? 4.648 9.370 9.591 1.00 92.00 169 THR A C 1
ATOM 1357 O O . THR A 1 169 ? 4.258 8.831 10.631 1.00 92.00 169 THR A O 1
ATOM 1360 N N . SER A 1 170 ? 5.562 8.795 8.806 1.00 93.25 170 SER A N 1
ATOM 1361 C CA . SER A 1 170 ? 6.087 7.450 9.040 1.00 93.25 170 SER A CA 1
ATOM 1362 C C . SER A 1 170 ? 7.586 7.345 8.755 1.00 93.25 170 SER A C 1
ATOM 1364 O O . SER A 1 170 ? 8.178 8.197 8.106 1.00 93.25 170 SER A O 1
ATOM 1366 N N . LYS A 1 171 ? 8.200 6.239 9.188 1.00 92.50 171 LYS A N 1
ATOM 1367 C CA . LYS A 1 171 ? 9.619 5.934 8.926 1.00 92.50 171 LYS A CA 1
ATOM 1368 C C . LYS A 1 171 ? 9.855 5.196 7.604 1.00 92.50 171 LYS A C 1
ATOM 1370 O O . LYS A 1 171 ? 10.922 4.610 7.415 1.00 92.50 171 LYS A O 1
ATOM 1375 N N . PHE A 1 172 ? 8.860 5.159 6.717 1.00 93.38 172 PHE A N 1
ATOM 1376 C CA . PHE A 1 172 ? 8.900 4.347 5.501 1.00 93.38 172 PHE A CA 1
ATOM 1377 C C . PHE A 1 172 ? 10.126 4.676 4.639 1.00 93.38 172 PHE A C 1
ATOM 1379 O O . PHE A 1 172 ? 10.936 3.796 4.353 1.00 93.38 172 PHE A O 1
ATOM 1386 N N . PHE A 1 173 ? 10.322 5.956 4.319 1.00 92.38 173 PHE A N 1
ATOM 1387 C CA . PHE A 1 173 ? 11.459 6.424 3.520 1.00 92.38 173 PHE A CA 1
ATOM 1388 C C . PHE A 1 173 ? 12.754 6.540 4.339 1.00 92.38 173 PHE A C 1
ATOM 1390 O O . PHE A 1 173 ? 13.838 6.292 3.815 1.00 92.38 173 PHE A O 1
ATOM 1397 N N . ASP A 1 174 ? 12.662 6.863 5.631 1.00 89.69 174 ASP A N 1
ATOM 1398 C CA . ASP A 1 174 ? 13.834 7.011 6.509 1.00 89.69 174 ASP A CA 1
ATOM 1399 C C . ASP A 1 174 ? 14.629 5.712 6.652 1.00 89.69 174 ASP A C 1
ATOM 1401 O O . ASP A 1 174 ? 15.860 5.742 6.731 1.00 89.69 174 ASP A O 1
ATOM 1405 N N . SER A 1 175 ? 13.929 4.572 6.639 1.00 82.56 175 SER A N 1
ATOM 1406 C CA . SER A 1 175 ? 14.558 3.249 6.677 1.00 82.56 175 SER A CA 1
ATOM 1407 C C . SER A 1 175 ? 15.571 3.049 5.542 1.00 82.56 175 SER A C 1
ATOM 1409 O O . SER A 1 175 ? 16.622 2.452 5.759 1.00 82.56 175 SER A O 1
ATOM 1411 N N . LEU A 1 176 ? 15.299 3.624 4.367 1.00 88.00 176 LEU A N 1
ATOM 1412 C CA . LEU A 1 176 ? 16.161 3.549 3.189 1.00 88.00 176 LEU A CA 1
ATOM 1413 C C . LEU A 1 176 ? 17.271 4.601 3.235 1.00 88.00 176 LEU A C 1
ATOM 1415 O O . LEU A 1 176 ? 18.424 4.292 2.944 1.00 88.00 176 LEU A O 1
ATOM 1419 N N . LYS A 1 177 ? 16.964 5.832 3.661 1.00 85.44 177 LYS A N 1
ATOM 1420 C CA . LYS A 1 177 ? 17.969 6.906 3.773 1.00 85.44 177 LYS A CA 1
ATOM 1421 C C . LYS A 1 177 ? 19.145 6.501 4.655 1.00 85.44 177 LYS A C 1
ATO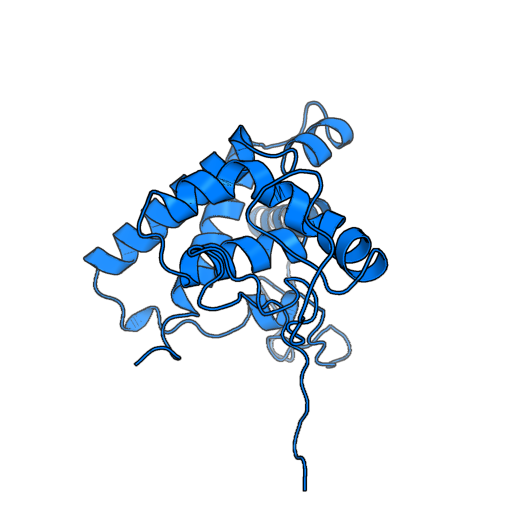M 1423 O O . LYS A 1 177 ? 20.292 6.753 4.301 1.00 85.44 177 LYS A O 1
ATOM 1428 N N . ALA A 1 178 ? 18.871 5.830 5.774 1.00 82.25 178 ALA A N 1
ATOM 1429 C CA . ALA A 1 178 ? 19.916 5.338 6.669 1.00 82.25 178 A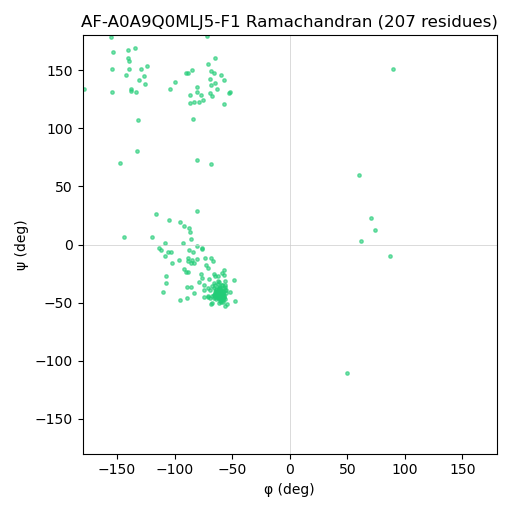LA A CA 1
ATOM 1430 C C . ALA A 1 178 ? 20.855 4.321 5.991 1.00 82.25 178 ALA A C 1
ATOM 1432 O O . ALA A 1 178 ? 22.039 4.265 6.312 1.00 82.25 178 ALA A O 1
ATOM 1433 N N . GLN A 1 179 ? 20.336 3.535 5.046 1.00 83.88 179 GLN A N 1
ATOM 1434 C CA . GLN A 1 179 ? 21.081 2.488 4.354 1.00 83.88 179 GLN A CA 1
ATOM 1435 C C . GLN A 1 179 ? 21.863 3.009 3.141 1.00 83.88 179 GLN A C 1
ATOM 1437 O O . GLN A 1 179 ? 22.975 2.546 2.898 1.00 83.88 179 GLN A O 1
ATOM 1442 N N . TYR A 1 180 ? 21.312 3.977 2.402 1.00 82.12 180 TYR A N 1
ATOM 1443 C CA . TYR A 1 180 ? 21.881 4.468 1.137 1.00 82.12 180 TYR A CA 1
ATOM 1444 C C . TYR A 1 180 ? 22.543 5.858 1.239 1.00 82.12 180 TYR A C 1
ATOM 1446 O O . TYR A 1 180 ? 23.223 6.291 0.309 1.00 82.12 180 TYR A O 1
ATOM 1454 N N . SER A 1 181 ? 22.431 6.528 2.392 1.00 77.38 181 SER A N 1
ATOM 1455 C CA . SER A 1 181 ? 23.123 7.781 2.730 1.00 77.38 181 SER A CA 1
ATOM 1456 C C . SER A 1 181 ? 22.993 8.878 1.656 1.00 77.38 181 SER A C 1
ATOM 1458 O O . SER A 1 181 ? 21.917 9.449 1.499 1.00 77.38 181 SER A O 1
ATOM 1460 N N . SER A 1 182 ? 24.085 9.216 0.954 1.00 68.06 182 SER A N 1
ATOM 1461 C CA . SER A 1 182 ? 24.196 10.380 0.062 1.00 68.06 182 SER A CA 1
ATOM 1462 C C . SER A 1 182 ? 23.760 10.136 -1.384 1.00 68.06 182 SER A C 1
ATOM 1464 O O . SER A 1 182 ? 23.597 11.104 -2.115 1.00 68.06 182 SER A O 1
ATOM 1466 N N . ASP A 1 183 ? 23.590 8.880 -1.798 1.00 78.81 183 ASP A N 1
ATOM 1467 C CA . ASP A 1 183 ? 23.183 8.510 -3.166 1.00 78.81 183 ASP A CA 1
ATOM 1468 C C . ASP A 1 183 ? 21.712 8.072 -3.220 1.00 78.81 183 ASP A C 1
ATOM 1470 O O . ASP A 1 183 ? 21.295 7.327 -4.098 1.00 78.81 183 ASP A O 1
ATOM 1474 N N . TYR A 1 184 ? 20.910 8.470 -2.228 1.00 84.44 184 TYR A N 1
ATOM 1475 C CA . TYR A 1 184 ? 19.491 8.145 -2.187 1.00 84.44 184 TYR A CA 1
ATOM 1476 C C . TYR A 1 184 ? 18.701 9.161 -3.028 1.00 84.44 184 TYR A C 1
ATOM 1478 O O . TYR A 1 184 ? 18.559 10.311 -2.596 1.00 84.44 184 TYR A O 1
ATOM 1486 N N . PRO A 1 185 ? 18.166 8.776 -4.206 1.00 90.69 185 PRO A N 1
ATOM 1487 C CA . PRO A 1 185 ? 17.458 9.693 -5.091 1.00 90.69 185 PRO A CA 1
ATOM 1488 C C . PRO A 1 185 ? 16.025 9.875 -4.582 1.00 90.69 185 PRO A C 1
ATOM 1490 O O . PRO A 1 185 ? 15.074 9.312 -5.121 1.00 90.69 185 PRO A O 1
ATOM 1493 N N . GLN A 1 186 ? 15.889 10.614 -3.479 1.00 90.19 186 GLN A N 1
ATOM 1494 C CA . GLN A 1 186 ? 14.636 10.731 -2.740 1.00 90.19 186 GLN A CA 1
ATOM 1495 C C . GLN A 1 186 ? 13.481 11.190 -3.634 1.00 90.19 186 GLN A C 1
ATOM 1497 O O . GLN A 1 186 ? 12.453 10.522 -3.658 1.00 90.19 186 GLN A O 1
ATOM 1502 N N . ASP A 1 187 ? 13.669 12.277 -4.380 1.00 92.94 187 ASP A N 1
ATOM 1503 C CA . ASP A 1 187 ? 12.607 12.872 -5.194 1.00 92.94 187 ASP A CA 1
ATOM 1504 C C . ASP A 1 187 ? 12.159 11.919 -6.319 1.00 92.94 187 ASP A C 1
ATOM 1506 O O . ASP A 1 187 ? 10.967 11.674 -6.485 1.00 92.94 187 ASP A O 1
ATOM 1510 N N . GLU A 1 188 ? 13.103 11.282 -7.024 1.00 95.00 188 GLU A N 1
ATOM 1511 C CA . GLU A 1 188 ? 12.787 10.299 -8.077 1.00 95.00 188 GLU A CA 1
ATOM 1512 C C . GLU A 1 188 ? 12.065 9.066 -7.515 1.00 95.00 188 GLU A C 1
ATOM 1514 O O . GLU A 1 188 ? 11.158 8.518 -8.149 1.00 95.00 188 GLU A O 1
ATOM 1519 N N . PHE A 1 189 ? 12.457 8.613 -6.321 1.00 95.50 189 PHE A N 1
ATOM 1520 C CA . PHE A 1 189 ? 11.794 7.488 -5.674 1.00 95.50 189 PHE A CA 1
ATOM 1521 C C . PHE A 1 189 ? 10.396 7.866 -5.170 1.00 95.50 189 PHE A C 1
ATOM 1523 O O . PHE A 1 189 ? 9.472 7.061 -5.274 1.00 95.50 189 PHE A O 1
ATOM 1530 N N . GLU A 1 190 ? 10.201 9.083 -4.665 1.00 95.62 190 GLU A N 1
ATOM 1531 C CA . GLU A 1 190 ? 8.876 9.596 -4.311 1.00 95.62 190 GLU A CA 1
ATOM 1532 C C . GLU A 1 190 ? 7.965 9.676 -5.546 1.00 95.62 190 GLU A C 1
ATOM 1534 O O . GLU A 1 190 ? 6.839 9.176 -5.496 1.00 95.62 190 GLU A O 1
ATOM 1539 N N . ASP A 1 191 ? 8.459 10.178 -6.680 1.00 96.00 191 ASP A N 1
ATOM 1540 C CA . ASP A 1 191 ? 7.719 10.197 -7.950 1.00 96.00 191 ASP A CA 1
ATOM 1541 C C . ASP A 1 191 ? 7.344 8.782 -8.419 1.00 96.00 191 ASP A C 1
ATOM 1543 O O . ASP A 1 191 ? 6.209 8.517 -8.843 1.00 96.00 191 ASP A O 1
ATOM 1547 N N . PHE A 1 192 ? 8.271 7.831 -8.281 1.00 96.44 192 PHE A N 1
ATOM 1548 C CA . PHE A 1 192 ? 7.995 6.422 -8.541 1.00 96.44 192 PHE A CA 1
ATOM 1549 C C . PHE A 1 192 ? 6.873 5.887 -7.639 1.00 96.44 192 PHE A C 1
ATOM 1551 O O . PHE A 1 192 ? 5.941 5.239 -8.125 1.00 96.44 192 PHE A O 1
ATOM 1558 N N . MET A 1 193 ? 6.900 6.202 -6.344 1.00 96.75 193 MET A N 1
ATOM 1559 C CA . MET A 1 193 ? 5.873 5.795 -5.381 1.00 96.75 193 MET A CA 1
ATOM 1560 C C . MET A 1 193 ? 4.501 6.401 -5.702 1.00 96.75 193 MET A C 1
ATOM 1562 O O . MET A 1 19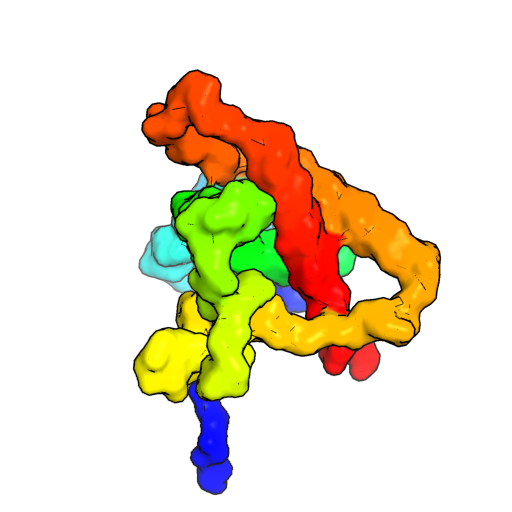3 ? 3.498 5.679 -5.680 1.00 96.75 193 MET A O 1
ATOM 1566 N N . VAL A 1 194 ? 4.450 7.678 -6.100 1.00 96.50 194 VAL A N 1
ATOM 1567 C CA . VAL A 1 194 ? 3.228 8.328 -6.601 1.00 96.50 194 VAL A CA 1
ATOM 1568 C C . VAL A 1 194 ? 2.666 7.556 -7.794 1.00 96.50 194 VAL A C 1
ATOM 1570 O O . VAL A 1 194 ? 1.462 7.282 -7.841 1.00 96.50 194 VAL A O 1
ATOM 1573 N N . SER A 1 195 ? 3.522 7.150 -8.738 1.00 94.38 195 SER A N 1
ATOM 1574 C CA . SER A 1 195 ? 3.095 6.384 -9.915 1.00 94.38 195 SER A CA 1
ATOM 1575 C C . SER A 1 195 ? 2.462 5.037 -9.535 1.00 94.38 195 SER A C 1
ATOM 1577 O O . SER A 1 195 ? 1.427 4.659 -10.093 1.00 94.38 195 SER A O 1
ATOM 1579 N N . LEU A 1 196 ? 3.020 4.340 -8.537 1.00 94.62 196 LEU A N 1
ATOM 1580 C CA . LEU A 1 196 ? 2.503 3.055 -8.069 1.00 94.62 196 LEU A CA 1
ATOM 1581 C C . LEU A 1 196 ? 1.179 3.200 -7.313 1.00 94.62 196 LEU A C 1
ATOM 1583 O O . LEU A 1 196 ? 0.244 2.442 -7.579 1.00 94.62 196 LEU A O 1
ATOM 1587 N N . ILE A 1 197 ? 1.069 4.173 -6.402 1.00 93.94 197 ILE A N 1
ATOM 1588 C CA . ILE A 1 197 ? -0.173 4.434 -5.658 1.00 93.94 197 ILE A CA 1
ATOM 1589 C C . ILE A 1 197 ? -1.286 4.838 -6.625 1.00 93.94 197 ILE A C 1
ATOM 1591 O O . ILE A 1 197 ? -2.395 4.307 -6.544 1.00 93.94 197 ILE A O 1
ATOM 1595 N N . SER A 1 198 ? -0.980 5.715 -7.586 1.00 91.56 198 SER A N 1
ATOM 1596 C CA . SER A 1 198 ? -1.917 6.102 -8.640 1.00 91.56 198 SER A CA 1
ATOM 1597 C C . SER A 1 198 ? -2.375 4.878 -9.437 1.00 91.56 198 SER A C 1
ATOM 1599 O O . SER A 1 198 ? -3.573 4.625 -9.538 1.00 91.56 198 SER A O 1
ATOM 1601 N N . LYS A 1 199 ? -1.440 4.035 -9.901 1.00 89.44 199 LYS A N 1
ATOM 1602 C CA . LYS A 1 199 ? -1.752 2.785 -10.612 1.00 89.44 199 LYS A CA 1
ATOM 1603 C C . LYS A 1 199 ? -2.657 1.855 -9.796 1.00 89.44 199 LYS A C 1
ATOM 1605 O O . LYS A 1 199 ? -3.546 1.235 -10.376 1.00 89.44 199 LYS A O 1
ATOM 1610 N N . ASN A 1 200 ? -2.452 1.750 -8.484 1.00 87.19 200 ASN A N 1
ATOM 1611 C CA . ASN A 1 200 ? -3.254 0.890 -7.612 1.00 87.19 200 ASN A CA 1
ATOM 1612 C C . ASN A 1 200 ? -4.657 1.457 -7.347 1.00 87.19 200 ASN A C 1
ATOM 1614 O O . ASN A 1 200 ? -5.621 0.693 -7.344 1.00 87.19 200 ASN A O 1
ATOM 1618 N N . ASN A 1 201 ? -4.807 2.781 -7.260 1.00 83.25 201 ASN A N 1
ATOM 1619 C CA . ASN A 1 201 ? -6.120 3.421 -7.142 1.00 83.25 201 ASN A CA 1
ATOM 1620 C C . ASN A 1 201 ? -7.025 3.125 -8.348 1.00 83.25 201 ASN A C 1
ATOM 1622 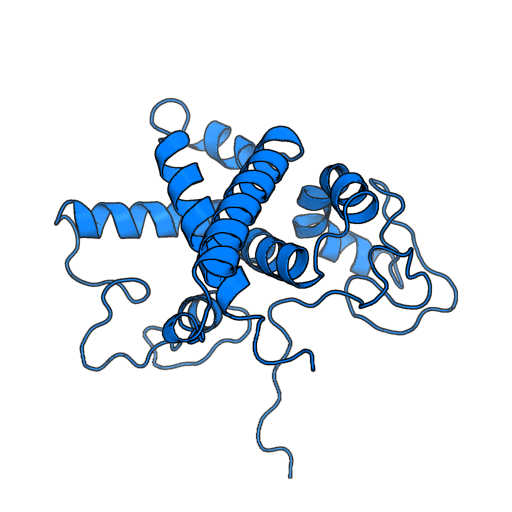O O . ASN A 1 201 ? -8.216 2.889 -8.163 1.00 83.25 201 ASN A O 1
ATOM 1626 N N . LEU A 1 202 ? -6.461 3.061 -9.560 1.00 76.56 202 LEU A N 1
ATOM 1627 C CA . LEU A 1 202 ? -7.207 2.784 -10.801 1.00 76.56 202 LEU A CA 1
ATOM 1628 C C . LEU A 1 202 ? -7.640 1.311 -10.950 1.00 76.56 202 LEU A C 1
ATOM 1630 O O . LEU A 1 202 ? -8.398 0.982 -11.861 1.00 76.56 202 LEU A O 1
ATOM 1634 N N . LYS A 1 203 ? -7.126 0.399 -10.115 1.00 71.12 203 LYS A N 1
ATOM 1635 C CA . LYS A 1 203 ? -7.490 -1.032 -10.139 1.00 71.12 203 LYS A CA 1
ATOM 1636 C C . LYS A 1 203 ? -8.701 -1.343 -9.263 1.00 71.12 203 LYS A C 1
ATOM 1638 O O . LYS A 1 203 ? -9.390 -2.323 -9.503 1.00 71.12 203 LYS A O 1
ATOM 1643 N N . ASN A 1 204 ? -8.973 -0.500 -8.271 1.00 57.09 204 ASN A N 1
ATOM 1644 C CA . ASN A 1 204 ? -9.997 -0.740 -7.255 1.00 57.09 204 ASN A CA 1
ATOM 1645 C C . ASN A 1 204 ? -11.406 -0.258 -7.668 1.00 57.09 204 ASN A C 1
ATOM 1647 O O . ASN A 1 204 ? -12.303 -0.212 -6.830 1.00 57.09 204 ASN A O 1
ATOM 1651 N N . GLU A 1 205 ? -11.621 0.114 -8.936 1.00 53.25 205 GLU A N 1
ATOM 1652 C CA . GLU A 1 205 ? -12.904 0.650 -9.429 1.00 53.25 205 GLU A CA 1
ATOM 1653 C C . GLU A 1 205 ? -13.925 -0.434 -9.825 1.00 53.25 205 GLU A C 1
ATOM 1655 O O . GLU A 1 205 ? -15.108 -0.141 -9.963 1.00 53.25 205 GLU A O 1
ATOM 1660 N N . SER A 1 206 ? -13.522 -1.702 -9.954 1.00 44.22 206 SER A N 1
ATOM 1661 C CA . SER A 1 206 ? -14.377 -2.774 -10.493 1.00 44.22 206 SER A CA 1
ATOM 1662 C C . SER A 1 206 ? -15.202 -3.565 -9.463 1.00 44.22 206 SER A C 1
ATOM 1664 O O . SER A 1 206 ? -15.670 -4.653 -9.788 1.00 44.22 206 SER A O 1
ATOM 1666 N N . GLY A 1 207 ? -15.380 -3.079 -8.227 1.00 41.00 207 GLY A N 1
ATOM 1667 C CA . GLY A 1 207 ? -15.954 -3.907 -7.149 1.00 41.00 207 GLY A CA 1
ATOM 1668 C C . GLY A 1 207 ? -16.880 -3.237 -6.134 1.00 41.00 207 GLY A C 1
ATOM 1669 O O . GLY A 1 207 ? -17.250 -3.894 -5.166 1.00 41.00 207 GLY A O 1
ATOM 1670 N N . ILE A 1 208 ? -17.252 -1.965 -6.303 1.00 35.34 208 ILE A N 1
ATOM 1671 C CA . ILE A 1 208 ? -18.166 -1.287 -5.368 1.00 35.34 208 ILE A CA 1
ATOM 1672 C C . ILE A 1 208 ? -19.253 -0.553 -6.161 1.00 35.34 208 ILE A C 1
ATOM 1674 O O . ILE A 1 208 ? -19.176 0.653 -6.384 1.00 35.34 208 ILE A O 1
ATOM 1678 N N . THR A 1 209 ? -20.257 -1.312 -6.594 1.00 29.62 209 THR A N 1
ATOM 1679 C CA . THR A 1 209 ? -21.601 -0.832 -6.957 1.00 29.62 209 THR A CA 1
ATOM 1680 C C . THR A 1 209 ? -22.619 -1.784 -6.371 1.00 29.62 209 THR A C 1
ATOM 1682 O O . THR A 1 209 ? -22.437 -3.001 -6.607 1.00 29.62 209 THR A O 1
#

Secondary structure (DSSP, 8-state):
--------S----TTGGGT--SB-TTT--B-SS-EEPSS-SS-EESSHHHHHHHHHHHTTTTTTHHHHHHTT--HHHHHHHHHHHHH-HHHHHHHHHHHHHHHTTS-S-BTTTB--TTPPTT--TTS---TTSHHHHHHPPP-GGG--HHHHHHHHHHHHHHHHHHHHHSSTTHHHHHHHGGG--HHHHHHHHHHHHHHHHTTTTSS--

Mean predicted aligned error: 5.62 Å

Nearest PDB structures (foldseek):
  3rib-assembly2_B  TM=7.130E-01  e=7.280E-03  Homo sapiens
  4wuy-assembly1_A  TM=6.682E-01  e=7.280E-03  Homo sapiens
  6cby-assembly2_B  TM=6.875E-01  e=1.521E-02  Homo sapiens
  7bj1-assembly1_A  TM=6.048E-01  e=6.906E-03  Homo sapiens
  6o9o-assembly1_A  TM=6.050E-01  e=1.603E-02  Homo sapiens

Solvent-accessible surface area (backbone atoms only — not comparable to full-atom values): 12325 Å² total; per-residue (Å²): 132,88,88,78,87,82,69,72,76,67,88,76,63,93,44,40,70,73,60,43,71,48,36,13,76,64,79,64,47,78,35,96,63,61,43,66,48,92,77,41,90,57,43,27,12,69,38,70,65,47,46,56,69,35,40,79,47,51,60,50,39,43,68,47,48,62,54,48,47,76,38,97,57,55,72,51,58,57,50,24,48,45,52,53,48,68,58,28,59,68,55,52,50,52,51,49,52,54,51,48,33,42,77,74,64,76,39,89,69,36,86,88,84,40,53,58,93,87,56,60,83,31,37,47,97,87,70,47,77,48,63,88,47,60,54,35,65,71,57,54,78,48,64,60,94,74,58,54,68,72,54,53,52,47,43,47,52,49,17,46,53,52,48,51,45,39,54,79,49,26,61,56,59,55,64,49,42,76,75,49,60,91,77,54,61,58,69,66,51,50,53,51,49,25,52,51,33,28,54,41,46,44,47,62,71,85,77,82,129